Protein AF-A0A369KTN7-F1 (afdb_monomer)

Mean predicted aligned error: 16.39 Å

Organism: NCBI:txid495820

pLDDT: mean 71.44, std 16.07, range [25.52, 91.69]

Radius of gyration: 29.58 Å; Cα contacts (8 Å, |Δi|>4): 282; chains: 1; bounding box: 56×36×87 Å

Secondary structure (DSSP, 8-state):
---HHHHHHHHHHTT-TTHHHHHHHHHHHHHHHHHHHTT-GGGGGGTTGGGGGTSSP-HHHHHHHHHHHHHHHTS-HHHHHHHHHHHHHHHHHHHHHHHHHHHHHHHHHHHHTT---SSS-HHHHHHHHHHHHHHHHHHT----TTHHHHHHHHHHHHH-SS--HHHHHTTTTT--HHHHHHHHHHHHHHHHHHHHHHHHHHT---HHHHHHHHHHHHTTTTS-HHHHHHHHHHHHHHHHHHHHHHHHHHHHHHHHHHHHHHHHHHHHHHHHHHTTT--HHHHHHHHHHHHHTTTSS--GGGS-HHHHHHH-TTS-HHHHHHHHHHHHHT-TT-HHHHHTHHHHHHHHHTTT-

Structure (mmCIF, N/CA/C/O backbone):
data_AF-A0A369KTN7-F1
#
_entry.id   AF-A0A369KTN7-F1
#
loop_
_atom_site.group_PDB
_atom_site.id
_atom_site.type_symbol
_atom_site.label_atom_id
_atom_site.label_alt_id
_atom_site.label_comp_id
_atom_site.label_asym_id
_atom_site.label_entity_id
_atom_site.label_seq_id
_atom_site.pdbx_PDB_ins_code
_atom_site.Cartn_x
_atom_site.Cartn_y
_atom_site.Cartn_z
_atom_site.occupancy
_atom_site.B_iso_or_equiv
_atom_site.auth_seq_id
_atom_site.auth_comp_id
_atom_site.auth_asym_id
_atom_site.auth_atom_id
_atom_site.pdbx_PDB_model_num
ATOM 1 N N . MET A 1 1 ? 7.726 7.558 17.230 1.00 25.52 1 MET A N 1
ATOM 2 C CA . MET A 1 1 ? 6.817 8.696 16.965 1.00 25.52 1 MET A CA 1
ATOM 3 C C . MET A 1 1 ? 7.007 9.116 15.516 1.00 25.52 1 MET A C 1
ATOM 5 O O . MET A 1 1 ? 8.062 9.640 15.195 1.00 25.52 1 MET A O 1
ATOM 9 N N . VAL A 1 2 ? 6.057 8.821 14.625 1.00 27.30 2 VAL A N 1
ATOM 10 C CA . VAL A 1 2 ? 6.118 9.329 13.243 1.00 27.30 2 VAL A CA 1
ATOM 11 C C . VAL A 1 2 ? 5.550 10.743 13.268 1.00 27.30 2 VAL A C 1
ATOM 13 O O . VAL A 1 2 ? 4.390 10.945 13.620 1.00 27.30 2 VAL A O 1
ATOM 16 N N . ASN A 1 3 ? 6.408 11.724 13.002 1.00 28.19 3 ASN A N 1
ATOM 17 C CA . ASN A 1 3 ? 6.076 13.136 13.124 1.00 28.19 3 ASN A CA 1
ATOM 18 C C . ASN A 1 3 ? 5.007 13.510 12.077 1.00 28.19 3 ASN A C 1
ATOM 20 O O . ASN A 1 3 ? 5.185 13.221 10.892 1.00 28.19 3 ASN A O 1
ATOM 24 N N . LYS A 1 4 ? 3.896 14.138 12.492 1.00 31.88 4 LYS A N 1
ATOM 25 C CA . LYS A 1 4 ? 2.777 14.532 11.601 1.00 31.88 4 LYS A CA 1
ATOM 26 C C . LYS A 1 4 ? 3.240 15.391 10.415 1.00 31.88 4 LYS A C 1
ATOM 28 O O . LYS A 1 4 ? 2.652 15.319 9.340 1.00 31.88 4 LYS A O 1
ATOM 33 N N . GLU A 1 5 ? 4.318 16.153 10.588 1.00 31.20 5 GLU A N 1
ATOM 34 C CA . GLU A 1 5 ? 4.939 16.955 9.528 1.00 31.20 5 GLU A CA 1
ATOM 35 C C . GLU A 1 5 ? 5.631 16.112 8.448 1.00 31.20 5 GLU A C 1
ATOM 37 O O . GLU A 1 5 ? 5.525 16.435 7.266 1.00 31.20 5 GLU A O 1
ATOM 42 N N . ASN A 1 6 ? 6.264 14.993 8.819 1.00 33.28 6 ASN A N 1
ATOM 43 C CA . ASN A 1 6 ? 6.842 14.054 7.849 1.00 33.28 6 ASN A CA 1
ATOM 44 C C . ASN A 1 6 ? 5.738 13.321 7.076 1.00 33.28 6 ASN A C 1
ATOM 46 O O . ASN A 1 6 ? 5.882 13.072 5.882 1.00 33.28 6 ASN A O 1
ATOM 50 N N . LEU A 1 7 ? 4.607 13.050 7.736 1.00 34.09 7 LEU A N 1
ATOM 51 C CA . LEU A 1 7 ? 3.426 12.464 7.103 1.00 34.09 7 LEU A CA 1
ATOM 52 C C . LEU A 1 7 ? 2.806 13.419 6.067 1.00 34.09 7 LEU A C 1
ATOM 54 O O . LEU A 1 7 ? 2.465 13.002 4.965 1.00 34.09 7 LEU A O 1
ATOM 58 N N . ASN A 1 8 ? 2.712 14.712 6.394 1.00 30.61 8 ASN A N 1
ATOM 59 C CA . ASN A 1 8 ? 2.195 15.738 5.485 1.00 30.61 8 ASN A CA 1
ATOM 60 C C . ASN A 1 8 ? 3.144 16.049 4.316 1.00 30.61 8 ASN A C 1
ATOM 62 O O . ASN A 1 8 ? 2.667 16.303 3.214 1.00 30.61 8 ASN A O 1
ATOM 66 N N . LYS A 1 9 ? 4.469 15.977 4.506 1.00 30.50 9 LYS A N 1
ATOM 67 C CA . LYS A 1 9 ? 5.435 16.092 3.397 1.00 30.50 9 LYS A CA 1
ATOM 68 C C . LYS A 1 9 ? 5.355 14.905 2.431 1.00 30.50 9 LYS A C 1
ATOM 70 O O . LYS A 1 9 ? 5.332 15.129 1.224 1.00 30.50 9 LYS A O 1
ATOM 75 N N . ALA A 1 10 ? 5.207 13.680 2.944 1.00 33.31 10 ALA A N 1
ATOM 76 C CA . ALA A 1 10 ? 4.943 12.505 2.111 1.00 33.31 10 ALA A CA 1
ATOM 77 C C . ALA A 1 10 ? 3.624 12.661 1.331 1.00 33.31 10 ALA A C 1
ATOM 79 O O . ALA A 1 10 ? 3.586 12.445 0.127 1.00 33.31 10 ALA A O 1
ATOM 80 N N . LEU A 1 11 ? 2.559 13.145 1.980 1.00 33.25 11 LEU A N 1
ATOM 81 C CA . LEU A 1 11 ? 1.253 13.391 1.353 1.00 33.25 11 LEU A CA 1
ATOM 82 C C . LEU A 1 11 ? 1.279 14.398 0.189 1.00 33.25 11 LEU A C 1
ATOM 84 O O . LEU A 1 11 ? 0.455 14.282 -0.715 1.00 33.25 11 LEU A O 1
ATOM 88 N N . ILE A 1 12 ? 2.188 15.377 0.214 1.00 36.19 12 ILE A N 1
ATOM 89 C CA . ILE A 1 12 ? 2.332 16.388 -0.847 1.00 36.19 12 ILE A CA 1
ATOM 90 C C . ILE A 1 12 ? 3.171 15.847 -2.017 1.00 36.19 12 ILE A C 1
ATOM 92 O O . ILE A 1 12 ? 2.856 16.146 -3.166 1.00 36.19 12 ILE A O 1
ATOM 96 N N . GLN A 1 13 ? 4.181 15.009 -1.756 1.00 36.94 13 GLN A N 1
ATOM 97 C CA . GLN A 1 13 ? 4.952 14.337 -2.815 1.00 36.94 13 GLN A CA 1
ATOM 98 C C . GLN A 1 13 ? 4.169 13.206 -3.505 1.00 36.94 13 GLN A C 1
ATOM 100 O O . GLN A 1 13 ? 4.273 13.054 -4.714 1.00 36.94 13 GLN A O 1
ATOM 105 N N . ILE A 1 14 ? 3.305 12.490 -2.779 1.00 42.03 14 ILE A N 1
ATOM 106 C CA . ILE A 1 14 ? 2.452 11.401 -3.303 1.00 42.03 14 ILE A CA 1
ATOM 107 C C . ILE A 1 14 ? 1.274 11.934 -4.167 1.00 42.03 14 ILE A C 1
ATOM 109 O O . ILE A 1 14 ? 0.500 11.183 -4.752 1.00 42.03 14 ILE A O 1
ATOM 113 N N . GLY A 1 15 ? 1.104 13.257 -4.276 1.00 37.94 15 GLY A N 1
ATOM 114 C CA . GLY A 1 15 ? 0.004 13.879 -5.024 1.00 37.94 15 GLY A CA 1
ATOM 115 C C . GLY A 1 15 ? 0.141 13.856 -6.553 1.00 37.94 15 GLY A C 1
ATOM 116 O O . GLY A 1 15 ? -0.855 14.083 -7.242 1.00 37.94 15 GLY A O 1
ATOM 117 N N . LYS A 1 16 ? 1.332 13.576 -7.097 1.00 46.81 16 LYS A N 1
ATOM 118 C CA . LYS A 1 16 ? 1.592 13.559 -8.543 1.00 46.81 16 LYS A CA 1
ATOM 119 C C . LYS A 1 16 ? 1.807 12.122 -9.027 1.00 46.81 16 LYS A C 1
ATOM 121 O O . LYS A 1 16 ? 2.867 11.557 -8.813 1.00 46.81 16 LYS A O 1
ATOM 126 N N . SER A 1 17 ? 0.822 11.558 -9.733 1.00 55.81 17 SER A N 1
ATOM 127 C CA . SER A 1 17 ? 0.901 10.225 -10.374 1.00 55.81 17 SER A CA 1
ATOM 128 C C . SER A 1 17 ? 1.894 10.152 -11.544 1.00 55.81 17 SER A C 1
ATOM 130 O O . SER A 1 17 ? 1.900 9.184 -12.295 1.00 55.81 17 SER A O 1
ATOM 132 N N . THR A 1 18 ? 2.680 11.204 -11.750 1.00 60.69 18 THR A N 1
ATOM 133 C CA . THR A 1 18 ? 3.671 11.324 -12.816 1.00 60.69 18 THR A CA 1
ATOM 134 C C . THR A 1 18 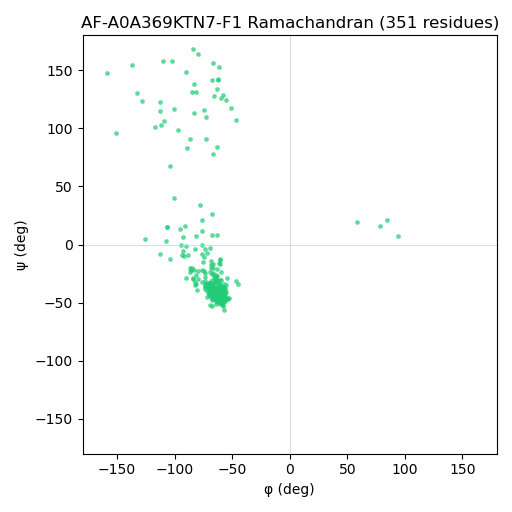? 5.049 10.846 -12.371 1.00 60.69 18 THR A C 1
ATOM 136 O O . THR A 1 18 ? 5.906 10.660 -13.225 1.00 60.69 18 THR A O 1
ATOM 139 N N . LEU A 1 19 ? 5.263 10.581 -11.075 1.00 75.88 19 LEU A N 1
ATOM 140 C CA . LEU A 1 19 ? 6.573 10.248 -10.507 1.00 75.88 19 LEU A CA 1
ATOM 141 C C . LEU A 1 19 ? 7.294 9.079 -11.223 1.00 75.88 19 LEU A C 1
ATOM 143 O O . LEU A 1 19 ? 8.460 9.258 -11.575 1.00 75.88 19 LEU A O 1
ATOM 147 N N . PRO A 1 20 ? 6.650 7.935 -11.549 1.00 87.56 20 PRO A N 1
ATOM 148 C CA . PRO A 1 20 ? 7.331 6.830 -12.231 1.00 87.56 20 PRO A CA 1
ATOM 149 C C . PRO A 1 20 ? 7.756 7.204 -13.650 1.00 87.56 20 PRO A C 1
ATOM 151 O O . PRO A 1 20 ? 8.841 6.838 -14.102 1.00 87.56 20 PRO A O 1
ATOM 154 N N . PHE A 1 21 ? 6.911 7.962 -14.350 1.00 87.69 21 PHE A N 1
ATOM 155 C CA . PHE A 1 21 ? 7.204 8.448 -15.693 1.00 87.69 21 PHE A CA 1
ATOM 156 C C . PHE A 1 21 ? 8.307 9.506 -15.672 1.00 87.69 21 PHE A C 1
ATOM 158 O O . PHE A 1 21 ? 9.216 9.437 -16.488 1.00 87.69 21 PHE A O 1
ATOM 165 N N . GLU A 1 22 ? 8.271 10.445 -14.728 1.00 85.94 22 GLU A N 1
ATOM 166 C CA . GLU A 1 22 ? 9.296 11.479 -14.553 1.00 85.94 22 GLU A CA 1
ATOM 167 C C . GLU A 1 22 ? 10.674 10.858 -14.300 1.00 85.94 22 GLU A C 1
ATOM 169 O O . GLU A 1 22 ? 11.644 11.202 -14.977 1.00 85.94 22 GLU A O 1
ATOM 174 N N . GLU A 1 23 ? 10.758 9.894 -13.380 1.00 84.19 23 GLU A N 1
ATOM 175 C CA . GLU A 1 23 ? 12.004 9.184 -13.079 1.00 84.19 23 GLU A CA 1
ATOM 176 C C . GLU A 1 23 ? 12.505 8.360 -14.277 1.00 84.19 23 GLU A C 1
ATOM 178 O O . GLU A 1 23 ? 13.708 8.343 -14.554 1.00 84.19 23 GLU A O 1
ATOM 183 N N . THR A 1 24 ? 11.595 7.748 -15.042 1.00 88.44 24 THR A N 1
ATOM 184 C CA . THR A 1 24 ? 11.941 7.014 -16.272 1.00 88.44 24 THR A CA 1
ATOM 185 C C . THR A 1 24 ? 12.442 7.955 -17.373 1.00 88.44 24 THR A C 1
ATOM 187 O O . THR A 1 24 ? 13.447 7.674 -18.024 1.00 88.44 24 THR A O 1
ATOM 190 N N . LEU A 1 25 ? 11.796 9.105 -17.577 1.00 89.00 25 LEU A N 1
ATOM 191 C CA . LEU A 1 25 ? 12.213 10.095 -18.574 1.00 89.00 25 LEU A CA 1
ATOM 192 C C . LEU A 1 25 ? 13.562 10.730 -18.212 1.00 89.00 25 LEU A C 1
ATOM 194 O O . LEU A 1 25 ? 14.387 10.943 -19.102 1.00 89.00 25 LEU A O 1
ATOM 198 N N . ALA A 1 26 ? 13.820 10.968 -16.923 1.00 85.69 26 ALA A N 1
ATOM 199 C CA . ALA A 1 26 ? 15.116 11.439 -16.436 1.00 85.69 26 ALA A CA 1
ATOM 200 C C . ALA A 1 26 ? 16.225 10.392 -16.620 1.00 85.69 26 ALA A C 1
ATOM 202 O O . ALA A 1 26 ? 17.364 10.719 -16.961 1.00 85.69 26 ALA A O 1
ATOM 203 N N . PHE A 1 27 ? 15.903 9.111 -16.426 1.00 86.06 27 PHE A N 1
ATOM 204 C CA . PHE A 1 27 ? 16.802 8.015 -16.776 1.00 86.06 27 PHE A CA 1
ATOM 205 C C . PHE A 1 27 ? 17.148 8.034 -18.271 1.00 86.06 27 PHE A C 1
ATOM 207 O O . PHE A 1 27 ? 18.330 7.987 -18.617 1.00 86.06 27 PHE A O 1
ATOM 214 N N . ILE A 1 28 ? 16.142 8.168 -19.142 1.00 88.81 28 ILE A N 1
ATOM 215 C CA . ILE A 1 28 ? 16.321 8.199 -20.600 1.00 88.81 28 ILE A CA 1
ATOM 216 C C . ILE A 1 28 ? 17.243 9.350 -21.012 1.00 88.81 28 ILE A C 1
ATOM 218 O O . ILE A 1 28 ? 18.217 9.116 -21.727 1.00 88.81 28 ILE A O 1
ATOM 222 N N . GLY A 1 29 ? 17.001 10.566 -20.515 1.00 86.88 29 GLY A N 1
ATOM 223 C CA . GLY A 1 29 ? 17.810 11.738 -20.862 1.00 86.88 29 GLY A CA 1
ATOM 224 C C . GLY A 1 29 ? 19.277 11.569 -20.454 1.00 86.88 29 GLY A C 1
ATOM 225 O O . GLY A 1 29 ? 20.195 11.832 -21.236 1.00 86.88 29 GLY A O 1
ATOM 226 N N . LYS A 1 30 ? 19.522 11.028 -19.253 1.00 85.56 30 LYS A N 1
ATOM 227 C CA . LYS A 1 30 ? 20.880 10.731 -18.765 1.00 85.56 30 LYS A CA 1
ATOM 228 C C . LYS A 1 30 ? 21.580 9.651 -19.587 1.00 85.56 30 LYS A C 1
ATOM 230 O O . LYS A 1 30 ? 22.759 9.809 -19.902 1.00 85.56 30 LYS A O 1
ATOM 235 N N . ALA A 1 31 ? 20.882 8.568 -19.925 1.00 85.31 31 ALA A N 1
ATOM 236 C CA . ALA A 1 31 ? 21.434 7.498 -20.751 1.00 85.31 31 ALA A CA 1
ATOM 237 C C . ALA A 1 31 ? 21.760 8.004 -22.166 1.00 85.31 31 ALA A C 1
ATOM 239 O O . ALA A 1 31 ? 22.865 7.778 -22.661 1.00 85.31 31 ALA A O 1
ATOM 240 N N . ALA A 1 32 ? 20.851 8.773 -22.773 1.00 87.31 32 ALA A N 1
ATOM 241 C CA . ALA A 1 32 ? 21.026 9.377 -24.091 1.00 87.31 32 ALA A CA 1
ATOM 242 C C . ALA A 1 32 ? 22.278 10.262 -24.164 1.00 87.31 32 ALA A C 1
ATOM 244 O O . ALA A 1 32 ? 23.086 10.111 -25.082 1.00 87.31 32 ALA A O 1
ATOM 245 N N . HIS A 1 33 ? 22.513 11.114 -23.159 1.00 85.81 33 HIS A N 1
ATOM 246 C CA . HIS A 1 33 ? 23.739 11.914 -23.083 1.00 85.81 33 HIS A CA 1
ATOM 247 C C . HIS A 1 33 ? 25.016 11.063 -23.128 1.00 85.81 33 HIS A C 1
ATOM 249 O O . HIS A 1 33 ? 25.973 11.435 -23.811 1.00 85.81 33 HIS A O 1
ATOM 255 N N . LYS A 1 34 ? 25.041 9.917 -22.437 1.00 84.62 34 LYS A N 1
ATOM 256 C CA . LYS A 1 34 ? 26.210 9.024 -22.409 1.00 84.62 34 LYS A CA 1
ATOM 257 C C . LYS A 1 34 ? 26.403 8.255 -23.714 1.00 84.62 34 LYS A C 1
ATOM 259 O O . LYS A 1 34 ? 27.541 8.107 -24.158 1.00 84.62 34 LYS A O 1
ATOM 264 N N . PHE A 1 35 ? 25.321 7.833 -24.366 1.00 85.44 35 PHE A N 1
ATOM 265 C CA . PHE A 1 35 ? 25.391 7.208 -25.690 1.00 85.44 35 PHE A CA 1
ATOM 266 C C . PHE A 1 35 ? 25.922 8.169 -26.757 1.00 85.44 35 PHE A C 1
ATOM 268 O O . PHE A 1 35 ? 26.804 7.805 -27.537 1.00 85.44 35 PHE A O 1
ATOM 275 N N . ILE A 1 36 ? 25.480 9.429 -26.736 1.00 83.94 36 ILE A N 1
ATOM 276 C CA . ILE A 1 36 ? 25.974 10.466 -27.656 1.00 83.94 36 ILE A CA 1
ATOM 277 C C . ILE A 1 36 ? 27.466 10.732 -27.433 1.00 83.94 36 ILE A C 1
ATOM 279 O O . ILE A 1 36 ? 28.218 10.836 -28.401 1.00 83.94 36 ILE A O 1
ATOM 283 N N . GLN A 1 37 ? 27.923 10.785 -26.176 1.00 82.50 37 GLN A N 1
ATOM 284 C CA . GLN A 1 37 ? 29.353 10.908 -25.852 1.00 82.50 37 GLN A CA 1
ATOM 285 C C . GLN A 1 37 ? 30.192 9.743 -26.406 1.00 82.50 37 GLN A C 1
ATOM 287 O O . GLN A 1 37 ? 31.386 9.914 -26.646 1.00 82.50 37 GLN A O 1
ATOM 292 N N . CYS A 1 38 ? 29.573 8.586 -26.651 1.00 80.88 38 CYS A N 1
ATOM 293 C CA . CYS A 1 38 ? 30.198 7.419 -27.274 1.00 80.88 38 CYS A CA 1
ATOM 294 C C . CYS A 1 38 ? 30.014 7.361 -28.805 1.00 80.88 38 CYS A C 1
ATOM 296 O O . CYS A 1 38 ? 30.418 6.381 -29.425 1.00 80.88 38 CYS A O 1
ATOM 298 N N . GLY A 1 39 ? 29.449 8.404 -29.425 1.00 80.75 39 GLY A N 1
ATOM 299 C CA . GLY A 1 39 ? 29.290 8.522 -30.878 1.00 80.75 39 GLY A CA 1
ATOM 300 C C . GLY A 1 39 ? 27.946 8.039 -31.430 1.00 80.75 39 GLY A C 1
ATOM 301 O O . GLY A 1 39 ? 27.772 8.006 -32.647 1.00 80.75 39 GLY A O 1
ATOM 302 N N . GLU A 1 40 ? 26.978 7.693 -30.579 1.00 83.81 40 GLU A N 1
ATOM 303 C CA . GLU A 1 40 ? 25.663 7.225 -31.024 1.00 83.81 40 GLU A CA 1
ATOM 304 C C . GLU A 1 40 ? 24.669 8.382 -31.225 1.00 83.81 40 GLU A C 1
ATOM 306 O O . GLU A 1 40 ? 23.841 8.690 -30.367 1.00 83.81 40 GLU A O 1
ATOM 311 N N . SER A 1 41 ? 24.729 9.026 -32.393 1.00 84.12 41 SER A N 1
ATOM 312 C CA . SER A 1 41 ? 23.897 10.196 -32.733 1.00 84.12 41 SER A CA 1
ATOM 313 C C . SER A 1 41 ? 22.389 9.925 -32.772 1.00 84.12 41 SER A C 1
ATOM 315 O O . SER A 1 41 ? 21.603 10.853 -32.601 1.00 84.12 41 SER A O 1
ATOM 317 N N . GLN A 1 42 ? 21.972 8.668 -32.936 1.00 84.88 42 GLN A N 1
ATOM 318 C CA . GLN A 1 42 ? 20.562 8.254 -32.921 1.00 84.88 42 GLN A CA 1
ATOM 319 C C . GLN A 1 42 ? 19.836 8.557 -31.598 1.00 84.88 42 GLN A C 1
ATOM 321 O O . GLN A 1 42 ? 18.613 8.497 -31.556 1.00 84.88 42 GLN A O 1
ATOM 326 N N . PHE A 1 43 ? 20.569 8.885 -30.524 1.00 87.19 43 PHE A N 1
ATOM 327 C CA . PHE A 1 43 ? 19.989 9.217 -29.222 1.00 87.19 43 PHE A CA 1
ATOM 328 C C . PHE A 1 43 ? 19.769 10.719 -28.978 1.00 87.19 43 PHE A C 1
ATOM 330 O O . PHE A 1 43 ? 19.273 11.090 -27.915 1.00 87.19 43 PHE A O 1
ATOM 337 N N . ILE A 1 44 ? 20.122 11.588 -29.935 1.00 85.25 44 ILE A N 1
ATOM 338 C CA . ILE A 1 44 ? 19.993 13.051 -29.799 1.00 85.25 44 ILE A CA 1
ATOM 339 C C . ILE A 1 44 ? 18.556 13.466 -29.471 1.00 85.25 44 ILE A C 1
ATOM 341 O O . ILE A 1 44 ? 18.359 14.323 -28.614 1.00 85.25 44 ILE A O 1
ATOM 345 N N . ASP A 1 45 ? 17.562 12.813 -30.066 1.00 83.06 45 ASP A N 1
ATOM 346 C CA . ASP A 1 45 ? 16.152 13.168 -29.876 1.00 83.06 45 ASP A CA 1
ATOM 347 C C . ASP A 1 45 ? 15.645 12.911 -28.441 1.00 83.06 45 ASP A C 1
ATOM 349 O O . ASP A 1 45 ? 14.632 13.472 -28.026 1.00 83.06 45 ASP A O 1
ATOM 353 N N . PHE A 1 46 ? 16.369 12.118 -27.640 1.00 87.38 46 PHE A N 1
ATOM 354 C CA . PHE A 1 46 ? 15.982 11.778 -26.267 1.00 87.38 46 PHE A CA 1
ATOM 355 C C . PHE A 1 46 ? 16.586 12.697 -25.196 1.00 87.38 46 PHE A C 1
ATOM 357 O O . PHE A 1 46 ? 16.180 12.608 -24.040 1.00 87.38 46 PHE A O 1
ATOM 364 N N . ILE A 1 47 ? 17.527 13.590 -25.529 1.00 83.56 47 ILE A N 1
ATOM 365 C CA . ILE A 1 47 ? 18.194 14.449 -24.523 1.00 83.56 47 ILE A CA 1
ATOM 366 C C . ILE A 1 47 ? 17.224 15.421 -23.840 1.00 83.56 47 ILE A C 1
ATOM 368 O O . ILE A 1 47 ? 17.437 15.823 -22.700 1.00 83.56 47 ILE A O 1
ATOM 372 N N . HIS A 1 48 ? 16.140 15.770 -24.534 1.00 81.19 48 HIS A N 1
ATOM 373 C CA . HIS A 1 48 ? 15.092 16.665 -24.051 1.00 81.19 48 HIS A CA 1
ATOM 374 C C . HIS A 1 48 ? 13.907 15.906 -23.432 1.00 81.19 48 HIS A C 1
ATOM 376 O O . HIS A 1 48 ? 12.861 16.503 -23.185 1.00 81.19 48 HIS A O 1
ATOM 382 N N . SER A 1 49 ? 14.036 14.603 -23.144 1.00 80.69 49 SER A N 1
ATOM 383 C CA . SER A 1 49 ? 12.960 13.800 -22.537 1.00 80.69 49 SER A CA 1
ATOM 384 C C . SER A 1 49 ? 12.438 14.402 -21.225 1.00 80.69 49 SER A C 1
ATOM 386 O O . SER A 1 49 ? 11.241 14.351 -20.953 1.00 80.69 49 SER A O 1
ATOM 388 N N . GLU A 1 50 ? 13.313 15.031 -20.435 1.00 73.62 50 GLU A N 1
ATOM 389 C CA . GLU A 1 50 ? 12.960 15.717 -19.185 1.00 73.62 50 GLU A CA 1
ATOM 390 C C . GLU A 1 50 ? 12.120 16.990 -19.407 1.00 73.62 50 GLU A C 1
ATOM 392 O O . GLU A 1 50 ? 11.437 17.461 -18.497 1.00 73.62 50 GLU A O 1
ATOM 397 N N . GLU A 1 51 ? 12.133 17.571 -20.609 1.00 76.88 51 GLU A N 1
ATOM 398 C CA . GLU A 1 51 ? 11.345 18.767 -20.930 1.00 76.88 51 GLU A CA 1
ATOM 399 C C . GLU A 1 51 ? 9.853 18.453 -21.087 1.00 76.88 51 GLU A C 1
ATOM 401 O O . GLU A 1 51 ? 9.027 19.322 -20.807 1.00 76.88 51 GLU A O 1
ATOM 406 N N . LEU A 1 52 ? 9.492 17.195 -21.378 1.00 73.38 52 LEU A N 1
ATOM 407 C CA . LEU A 1 52 ? 8.100 16.717 -21.375 1.00 73.38 52 LEU A CA 1
ATOM 408 C C . LEU A 1 52 ? 7.425 16.828 -19.996 1.00 73.38 52 LEU A C 1
ATOM 410 O O . LEU A 1 52 ? 6.201 16.768 -19.900 1.00 73.38 52 LEU A O 1
ATOM 414 N N . ILE A 1 53 ? 8.215 17.011 -18.934 1.00 68.81 53 ILE A N 1
ATOM 415 C CA . ILE A 1 53 ? 7.747 17.203 -17.555 1.00 68.81 53 ILE A CA 1
ATOM 416 C C . ILE A 1 53 ? 7.367 18.676 -17.296 1.00 68.81 53 ILE A C 1
ATOM 418 O O . ILE A 1 53 ? 6.612 18.975 -16.371 1.00 68.81 53 ILE A O 1
ATOM 422 N N . LYS A 1 54 ? 7.898 19.619 -18.092 1.00 67.69 54 LYS A N 1
ATOM 423 C CA . LYS A 1 54 ? 7.721 21.071 -17.893 1.00 67.69 54 LYS A CA 1
ATOM 424 C C . LYS A 1 54 ? 6.434 21.614 -18.527 1.00 67.69 54 LYS A C 1
ATOM 426 O O . LYS A 1 54 ? 5.948 22.662 -18.105 1.00 67.69 54 LYS A O 1
ATOM 431 N N . GLU A 1 55 ? 5.882 20.908 -19.508 1.00 66.69 55 GLU A N 1
ATOM 432 C CA . GLU A 1 55 ? 4.546 21.139 -20.074 1.00 66.69 55 GLU A CA 1
ATOM 433 C C . GLU A 1 55 ? 3.463 20.434 -19.227 1.00 66.69 55 GLU A C 1
ATOM 435 O O . GLU A 1 55 ? 3.804 19.628 -18.358 1.00 66.69 55 GLU A O 1
ATOM 440 N N . PRO A 1 56 ? 2.147 20.696 -19.409 1.00 76.00 56 PRO A N 1
ATOM 441 C CA . PRO A 1 56 ? 1.136 19.798 -18.851 1.00 76.00 56 PRO A CA 1
ATOM 442 C C . PRO A 1 56 ? 1.449 18.355 -19.272 1.00 76.00 56 PRO A C 1
ATOM 444 O O . PRO A 1 56 ? 1.473 18.047 -20.464 1.00 76.00 56 PRO A O 1
ATOM 447 N N . PHE A 1 57 ? 1.718 17.498 -18.282 1.00 78.94 57 PHE A N 1
ATOM 448 C CA . PHE A 1 57 ? 2.206 16.142 -18.514 1.00 78.94 57 PHE A CA 1
ATOM 449 C C . PHE A 1 57 ? 1.265 15.367 -19.442 1.00 78.94 57 PHE A C 1
ATOM 451 O O . PHE A 1 57 ? 0.070 15.230 -19.167 1.00 78.94 57 PHE A O 1
ATOM 458 N N . ASN A 1 58 ? 1.825 14.849 -20.534 1.00 83.50 58 ASN A N 1
ATOM 459 C CA . ASN A 1 58 ? 1.115 14.027 -21.500 1.00 83.50 58 ASN A CA 1
ATOM 460 C C . ASN A 1 58 ? 1.646 12.592 -21.432 1.00 83.50 58 ASN A C 1
ATOM 462 O O . ASN A 1 58 ? 2.717 12.285 -21.956 1.00 83.50 58 ASN A O 1
ATOM 466 N N . GLU A 1 59 ? 0.869 11.719 -20.793 1.00 83.19 59 GLU A N 1
ATOM 467 C CA . GLU A 1 59 ? 1.244 10.324 -20.563 1.00 83.19 59 GLU A CA 1
ATOM 468 C C . GLU A 1 59 ? 1.447 9.539 -21.865 1.00 83.19 59 GLU A C 1
ATOM 470 O O . GLU A 1 59 ? 2.403 8.777 -21.968 1.00 83.19 59 GLU A O 1
ATOM 475 N N . GLN A 1 60 ? 0.609 9.760 -22.884 1.00 85.50 60 GLN A N 1
ATOM 476 C CA . GLN A 1 60 ? 0.744 9.076 -24.176 1.00 85.50 60 GLN A CA 1
ATOM 477 C C . GLN A 1 60 ? 2.070 9.422 -24.852 1.00 85.50 60 GLN A C 1
ATOM 479 O O . GLN A 1 60 ? 2.791 8.526 -25.279 1.00 85.50 60 GLN A O 1
ATOM 484 N N . LYS A 1 61 ? 2.440 10.709 -24.871 1.00 86.06 61 LYS A N 1
ATOM 485 C CA . LYS A 1 61 ? 3.741 11.139 -25.405 1.00 86.06 61 LYS A CA 1
ATOM 486 C C . LYS A 1 61 ? 4.910 10.537 -24.622 1.00 86.06 61 LYS A C 1
ATOM 488 O O . LYS A 1 61 ? 5.907 10.143 -25.220 1.00 86.06 61 LYS A O 1
ATOM 493 N N . ALA A 1 62 ? 4.797 10.455 -23.294 1.00 88.12 62 ALA A N 1
ATOM 494 C CA . ALA A 1 62 ? 5.823 9.831 -22.462 1.00 88.12 62 ALA A CA 1
ATOM 495 C C . ALA A 1 62 ? 5.969 8.333 -22.776 1.00 88.12 62 ALA A C 1
ATOM 497 O O . ALA A 1 62 ? 7.088 7.849 -22.930 1.00 88.12 62 ALA A O 1
ATOM 498 N N . GLN A 1 63 ? 4.853 7.613 -22.927 1.00 88.62 63 GLN A N 1
ATOM 499 C CA . GLN A 1 63 ? 4.857 6.204 -23.321 1.00 88.62 63 GLN A CA 1
ATOM 500 C C . GLN A 1 63 ? 5.486 6.010 -24.704 1.00 88.62 63 GLN A C 1
ATOM 502 O O . GLN A 1 63 ? 6.368 5.167 -24.849 1.00 88.62 63 GLN A O 1
ATOM 507 N N . GLU A 1 64 ? 5.093 6.803 -25.704 1.00 90.38 64 GLU A N 1
ATOM 508 C CA . GLU A 1 64 ? 5.672 6.751 -27.054 1.00 90.38 64 GLU A CA 1
ATOM 509 C C . GLU A 1 64 ? 7.193 6.932 -27.029 1.00 90.38 64 GLU A C 1
ATOM 511 O O . GLU A 1 64 ? 7.914 6.150 -27.650 1.00 90.38 64 GLU A O 1
ATOM 516 N N . LEU A 1 65 ? 7.694 7.907 -26.264 1.00 90.62 65 LEU A N 1
ATOM 517 C CA . LEU A 1 65 ? 9.129 8.156 -26.139 1.00 90.62 65 LEU A CA 1
ATOM 518 C C . LEU A 1 65 ? 9.857 6.990 -25.456 1.00 90.62 65 LEU A C 1
ATOM 520 O O . LEU A 1 65 ? 10.933 6.595 -25.902 1.00 90.62 65 LEU A O 1
ATOM 524 N N . ILE A 1 66 ? 9.261 6.397 -24.418 1.00 90.88 66 ILE A N 1
ATOM 525 C CA . ILE A 1 66 ? 9.791 5.199 -23.751 1.00 90.88 66 ILE A CA 1
ATOM 526 C C . ILE A 1 66 ? 9.894 4.025 -24.740 1.00 90.88 66 ILE A C 1
ATOM 528 O O . ILE A 1 66 ? 10.933 3.368 -24.807 1.00 90.88 66 ILE A O 1
ATOM 532 N N . TYR A 1 67 ? 8.860 3.788 -25.555 1.00 90.31 67 TYR A N 1
ATOM 533 C CA . TYR A 1 67 ? 8.882 2.751 -26.594 1.00 90.31 67 TYR A CA 1
ATOM 534 C C . TYR A 1 67 ? 9.952 3.013 -27.662 1.00 90.31 67 TYR A C 1
ATOM 536 O O . TYR A 1 67 ? 10.650 2.086 -28.075 1.00 90.31 67 TYR A O 1
ATOM 544 N N . GLN A 1 68 ? 10.094 4.263 -28.109 1.00 91.69 68 GLN A N 1
ATOM 545 C CA . GLN A 1 68 ? 11.106 4.654 -29.095 1.00 91.69 68 GLN A CA 1
ATOM 546 C C . GLN A 1 68 ? 12.527 4.480 -28.552 1.00 91.69 68 GLN A C 1
ATOM 548 O O . GLN A 1 68 ? 13.405 4.007 -29.276 1.00 91.69 68 GLN A O 1
ATOM 553 N N . PHE A 1 69 ? 12.750 4.811 -27.279 1.00 90.56 69 PHE A N 1
ATOM 554 C CA . PHE A 1 69 ? 14.035 4.605 -26.622 1.00 90.56 69 PHE A CA 1
ATOM 555 C C . PHE A 1 69 ? 14.391 3.116 -26.541 1.00 90.56 69 PHE A C 1
ATOM 557 O O . PHE A 1 69 ? 15.477 2.726 -26.967 1.00 90.56 69 PHE A O 1
ATOM 564 N N . ASP A 1 70 ? 13.464 2.270 -26.080 1.00 88.19 70 ASP A N 1
ATOM 565 C CA . ASP A 1 70 ? 13.658 0.814 -26.033 1.00 88.19 70 ASP A CA 1
ATOM 566 C C . ASP A 1 70 ? 13.973 0.231 -27.416 1.00 88.19 70 ASP A C 1
ATOM 568 O O . ASP A 1 70 ? 14.848 -0.626 -27.556 1.00 88.19 70 ASP A O 1
ATOM 572 N N . PHE A 1 71 ? 13.291 0.719 -28.458 1.00 88.44 71 PHE A N 1
ATOM 573 C CA . PHE A 1 71 ? 13.558 0.322 -29.838 1.00 88.44 71 PHE A CA 1
ATOM 574 C C . PHE A 1 71 ? 14.973 0.720 -30.288 1.00 88.44 71 PHE A C 1
ATOM 576 O O . PHE A 1 71 ? 15.669 -0.089 -30.900 1.00 88.44 71 PHE A O 1
ATOM 583 N N . ALA A 1 72 ? 15.431 1.930 -29.948 1.00 87.62 72 ALA A N 1
ATOM 584 C CA . ALA A 1 72 ? 16.774 2.410 -30.276 1.00 87.62 72 ALA A CA 1
ATOM 585 C C . ALA A 1 72 ? 17.882 1.651 -29.521 1.00 87.62 72 ALA A C 1
ATOM 587 O O . ALA A 1 72 ? 18.960 1.402 -30.073 1.00 87.62 72 ALA A O 1
ATOM 588 N N . VAL A 1 73 ? 17.630 1.256 -28.269 1.00 85.06 73 VAL A N 1
ATOM 589 C CA . VAL A 1 73 ? 18.533 0.404 -27.475 1.00 85.06 73 VAL A CA 1
ATOM 590 C C . VAL A 1 73 ? 18.508 -1.048 -27.970 1.00 85.06 73 VAL A C 1
ATOM 592 O O . VAL A 1 73 ? 19.536 -1.722 -27.932 1.00 85.06 73 VAL A O 1
ATOM 595 N N . GLY A 1 74 ? 17.370 -1.518 -28.488 1.00 84.38 74 GLY A N 1
ATOM 596 C CA . GLY A 1 74 ? 17.153 -2.905 -28.907 1.00 84.38 74 GLY A CA 1
ATOM 597 C C . GLY A 1 74 ? 16.732 -3.834 -27.762 1.00 84.38 74 GLY A C 1
ATOM 598 O O . GLY A 1 74 ? 16.916 -5.044 -27.867 1.00 84.38 74 GLY A O 1
ATOM 599 N N . SER A 1 75 ? 16.204 -3.284 -26.662 1.00 81.81 75 SER A N 1
ATOM 600 C CA . SER A 1 75 ? 15.864 -4.013 -25.430 1.00 81.81 75 SER A CA 1
ATOM 601 C C . SER A 1 75 ? 14.828 -3.238 -24.595 1.00 81.81 75 SER A C 1
ATOM 603 O O . SER A 1 75 ? 14.849 -2.007 -24.631 1.00 81.81 75 SER A O 1
ATOM 605 N N . PRO A 1 76 ? 13.919 -3.900 -23.843 1.00 83.75 76 PRO A N 1
ATOM 606 C CA . PRO A 1 76 ? 12.801 -3.257 -23.132 1.00 83.75 76 PRO A CA 1
ATOM 607 C C . PRO A 1 76 ? 13.182 -2.544 -21.813 1.00 83.75 76 PRO A C 1
ATOM 609 O O . PRO A 1 76 ? 12.411 -2.537 -20.850 1.00 83.75 76 PRO A O 1
ATOM 612 N N . VAL A 1 77 ? 14.374 -1.954 -21.753 1.00 82.50 77 VAL A N 1
ATOM 613 C CA . VAL A 1 77 ? 15.014 -1.433 -20.535 1.00 82.50 77 VAL A CA 1
ATOM 614 C C . VAL A 1 77 ? 14.178 -0.355 -19.839 1.00 82.50 77 VAL A C 1
ATOM 616 O O . VAL A 1 77 ? 13.944 -0.424 -18.631 1.00 82.50 77 VAL A O 1
ATOM 619 N N . ALA A 1 78 ? 13.701 0.646 -20.579 1.00 85.81 78 ALA A N 1
ATOM 620 C CA . ALA A 1 78 ? 12.940 1.754 -20.017 1.00 85.81 78 ALA A CA 1
ATOM 621 C C . ALA A 1 78 ? 11.521 1.330 -19.613 1.00 85.81 78 ALA A C 1
ATOM 623 O O . ALA A 1 78 ? 11.018 1.796 -18.589 1.00 85.81 78 ALA A O 1
ATOM 624 N N . ARG A 1 79 ? 10.881 0.404 -20.342 1.00 86.75 79 ARG A N 1
ATOM 625 C CA . ARG A 1 79 ? 9.578 -0.157 -19.930 1.00 86.75 79 ARG A CA 1
ATOM 626 C C . ARG A 1 79 ? 9.671 -1.030 -18.682 1.00 86.75 79 ARG A C 1
ATOM 628 O O . ARG A 1 79 ? 8.791 -0.957 -17.821 1.00 86.75 79 ARG A O 1
ATOM 635 N N . GLN A 1 80 ? 10.724 -1.834 -18.557 1.00 82.50 80 GLN A N 1
ATOM 636 C CA . GLN A 1 80 ? 10.980 -2.630 -17.352 1.00 82.50 80 GLN A CA 1
ATOM 637 C C . GLN A 1 80 ? 11.263 -1.725 -16.149 1.00 82.50 80 GLN A C 1
ATOM 639 O O . GLN A 1 80 ? 10.706 -1.942 -15.070 1.00 82.50 80 GLN A O 1
ATOM 644 N N . LEU A 1 81 ? 12.042 -0.659 -16.354 1.00 83.25 81 LEU A N 1
ATOM 645 C CA . LEU A 1 81 ? 12.270 0.369 -15.344 1.00 83.25 81 LEU A CA 1
ATOM 646 C C . LEU A 1 81 ? 10.959 1.030 -14.897 1.00 83.25 81 LEU A C 1
ATOM 648 O O . LEU A 1 81 ? 10.687 1.088 -13.698 1.00 83.25 81 LEU A O 1
ATOM 652 N N . LEU A 1 82 ? 10.128 1.476 -15.843 1.00 88.12 82 LEU A N 1
ATOM 653 C CA . LEU A 1 82 ? 8.830 2.081 -15.541 1.00 88.12 82 LEU A CA 1
ATOM 654 C C . LEU A 1 82 ? 7.954 1.135 -14.710 1.00 88.12 82 LEU A C 1
ATOM 656 O O . LEU A 1 82 ? 7.386 1.542 -13.698 1.00 88.12 82 LEU A O 1
ATOM 660 N N . SER A 1 83 ? 7.883 -0.137 -15.109 1.00 86.69 83 SER A N 1
ATOM 661 C CA . SER A 1 83 ? 7.092 -1.171 -14.430 1.00 86.69 83 SER A CA 1
ATOM 662 C C . SER A 1 83 ? 7.534 -1.374 -12.979 1.00 86.69 83 SER A C 1
ATOM 664 O O . SER A 1 83 ? 6.704 -1.488 -12.074 1.00 86.69 83 SER A O 1
ATOM 666 N N . TYR A 1 84 ? 8.844 -1.368 -12.735 1.00 83.81 84 TYR A N 1
ATOM 667 C CA . TYR A 1 84 ? 9.398 -1.433 -11.388 1.00 83.81 84 TYR A CA 1
ATOM 668 C C . TYR A 1 84 ? 9.111 -0.170 -10.570 1.00 83.81 84 TYR A C 1
ATOM 670 O O . TYR A 1 84 ? 8.713 -0.274 -9.411 1.00 83.81 84 TYR A O 1
ATOM 678 N N . LEU A 1 85 ? 9.276 1.020 -11.150 1.00 84.31 85 LEU A N 1
ATOM 679 C CA . LEU A 1 85 ? 8.992 2.278 -10.4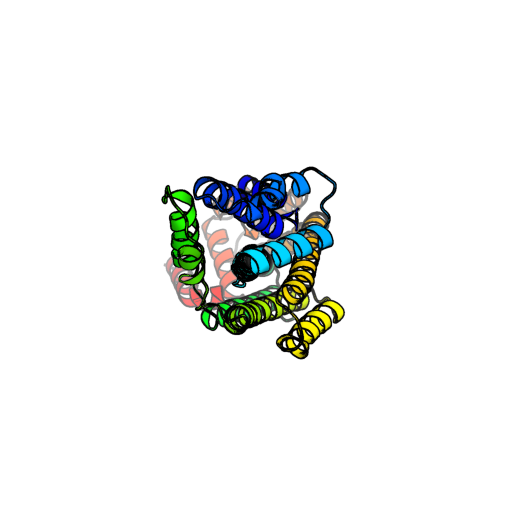55 1.00 84.31 85 LEU A CA 1
ATOM 680 C C . LEU A 1 85 ? 7.510 2.380 -10.070 1.00 84.31 85 LEU A C 1
ATOM 682 O O . LEU A 1 85 ? 7.196 2.763 -8.943 1.00 84.31 85 LEU A O 1
ATOM 686 N N . MET A 1 86 ? 6.606 1.935 -10.948 1.00 88.25 86 MET A N 1
ATOM 687 C CA . MET A 1 86 ? 5.178 1.787 -10.648 1.00 88.25 86 MET A CA 1
ATOM 688 C C . MET A 1 86 ? 4.934 0.812 -9.491 1.00 88.25 86 MET A C 1
ATOM 690 O O . MET A 1 86 ? 4.175 1.123 -8.573 1.00 88.25 86 MET A O 1
ATOM 694 N N . LEU A 1 87 ? 5.597 -0.350 -9.487 1.00 85.31 87 LEU A N 1
ATOM 695 C CA . LEU A 1 87 ? 5.514 -1.311 -8.382 1.00 85.31 87 LEU A CA 1
ATOM 696 C C . LEU A 1 87 ? 6.013 -0.703 -7.063 1.00 85.31 87 LEU A C 1
ATOM 698 O O . LEU A 1 87 ? 5.373 -0.868 -6.023 1.00 85.31 87 LEU A O 1
ATOM 702 N N . LYS A 1 88 ? 7.142 0.012 -7.097 1.00 82.25 88 LYS A N 1
ATOM 703 C CA . LYS A 1 88 ? 7.750 0.665 -5.932 1.00 82.25 88 LYS A CA 1
ATOM 704 C C . LYS A 1 88 ? 6.833 1.738 -5.357 1.00 82.25 88 LYS A C 1
ATOM 706 O O . LYS A 1 88 ? 6.613 1.769 -4.141 1.00 82.25 88 LYS A O 1
ATOM 711 N N . GLU A 1 89 ? 6.284 2.597 -6.211 1.00 85.12 89 GLU A N 1
ATOM 712 C CA . GLU A 1 89 ? 5.338 3.626 -5.790 1.00 85.12 89 GLU A CA 1
ATOM 713 C C . GLU A 1 89 ? 4.070 2.988 -5.215 1.00 85.12 89 GLU A C 1
ATOM 715 O O . GLU A 1 89 ? 3.645 3.344 -4.112 1.00 85.12 89 GLU A O 1
ATOM 720 N N . PHE A 1 90 ? 3.509 1.990 -5.908 1.00 86.81 90 PHE A N 1
ATOM 721 C CA . PHE A 1 90 ? 2.338 1.261 -5.436 1.00 86.81 90 PHE A CA 1
ATOM 722 C C . PHE A 1 90 ? 2.582 0.625 -4.068 1.00 86.81 90 PHE A C 1
ATOM 724 O O . PHE A 1 90 ? 1.773 0.821 -3.166 1.00 86.81 90 PHE A O 1
ATOM 731 N N . ASN A 1 91 ? 3.700 -0.079 -3.874 1.00 84.69 91 ASN A N 1
ATOM 732 C CA . ASN A 1 91 ? 4.037 -0.680 -2.587 1.00 84.69 91 ASN A CA 1
ATOM 733 C C . ASN A 1 91 ? 4.158 0.376 -1.482 1.00 84.69 91 ASN A C 1
ATOM 735 O O . ASN A 1 91 ? 3.558 0.227 -0.419 1.00 84.69 91 ASN A O 1
ATOM 739 N N . THR A 1 92 ? 4.882 1.467 -1.742 1.00 82.44 92 THR A N 1
ATOM 740 C CA . THR A 1 92 ? 5.076 2.556 -0.770 1.00 82.44 92 THR A CA 1
ATOM 741 C C . THR A 1 92 ? 3.735 3.139 -0.333 1.00 82.44 92 THR A C 1
ATOM 743 O O . THR A 1 92 ? 3.466 3.311 0.860 1.00 82.44 92 THR A O 1
ATOM 746 N N . TYR A 1 93 ? 2.856 3.413 -1.298 1.00 84.75 93 TYR A N 1
ATOM 747 C CA . TYR A 1 93 ? 1.556 3.993 -1.008 1.00 84.75 93 TYR A CA 1
ATOM 748 C C . TYR A 1 93 ? 0.592 2.982 -0.373 1.00 84.75 93 TYR A C 1
ATOM 750 O O . TYR A 1 93 ? -0.147 3.335 0.546 1.00 84.75 93 TYR A O 1
ATOM 758 N N . ASN A 1 94 ? 0.648 1.713 -0.780 1.00 85.81 94 ASN A N 1
ATOM 759 C CA . ASN A 1 94 ? -0.108 0.631 -0.156 1.00 85.81 94 ASN A CA 1
ATOM 760 C C . ASN A 1 94 ? 0.289 0.480 1.318 1.00 85.81 94 ASN A C 1
ATOM 762 O O . ASN A 1 94 ? -0.569 0.572 2.189 1.00 85.81 94 ASN A O 1
ATOM 766 N N . GLN A 1 95 ? 1.585 0.378 1.627 1.00 83.19 95 GLN A N 1
ATOM 767 C CA . GLN A 1 95 ? 2.088 0.324 3.005 1.00 83.19 95 GLN A CA 1
ATOM 768 C C . GLN A 1 95 ? 1.631 1.528 3.832 1.00 83.19 95 GLN A C 1
ATOM 770 O O . GLN A 1 95 ? 1.217 1.374 4.983 1.00 83.19 95 GLN A O 1
ATOM 775 N N . TYR A 1 96 ? 1.666 2.731 3.254 1.00 84.25 96 TYR A N 1
ATOM 776 C CA . TYR A 1 96 ? 1.142 3.927 3.905 1.00 84.25 96 TYR A CA 1
ATOM 777 C C . TYR A 1 96 ? -0.346 3.777 4.262 1.00 84.25 96 TYR A C 1
ATOM 779 O O . TYR A 1 96 ? -0.718 3.961 5.422 1.00 84.25 96 TYR A O 1
ATOM 787 N N . ILE A 1 97 ? -1.191 3.396 3.300 1.00 86.12 97 ILE A N 1
ATOM 788 C CA . ILE A 1 97 ? -2.635 3.228 3.516 1.00 86.12 97 ILE A CA 1
ATOM 789 C C . ILE A 1 97 ? -2.928 2.107 4.514 1.00 86.12 97 ILE A C 1
ATOM 791 O O . ILE A 1 97 ? -3.729 2.310 5.427 1.00 86.12 97 ILE A O 1
ATOM 795 N N . VAL A 1 98 ? -2.254 0.962 4.408 1.00 85.56 98 VAL A N 1
ATOM 796 C CA . VAL A 1 98 ? -2.371 -0.155 5.358 1.00 85.56 98 VAL A CA 1
ATOM 797 C C . VAL A 1 98 ? -2.030 0.311 6.771 1.00 85.56 98 VAL A C 1
ATOM 799 O O . VAL A 1 98 ? -2.789 0.055 7.706 1.00 85.56 98 VAL A O 1
ATOM 802 N N . ASN A 1 99 ? -0.946 1.070 6.941 1.00 79.06 99 ASN A N 1
ATOM 803 C CA . ASN A 1 99 ? -0.572 1.635 8.236 1.00 79.06 99 ASN A CA 1
ATOM 804 C C . ASN A 1 99 ? -1.604 2.642 8.756 1.00 79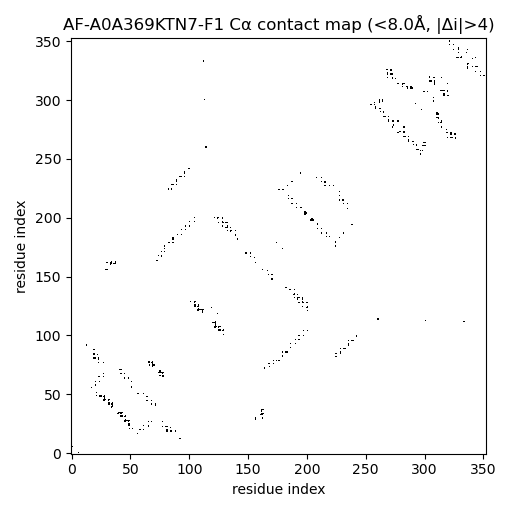.06 99 ASN A C 1
ATOM 806 O O . ASN A 1 99 ? -1.914 2.630 9.949 1.00 79.06 99 ASN A O 1
ATOM 810 N N . CYS A 1 100 ? -2.187 3.474 7.891 1.00 81.44 100 CYS A N 1
ATOM 811 C CA . CYS A 1 100 ? -3.290 4.358 8.267 1.00 81.44 100 CYS A CA 1
ATOM 812 C C . CYS A 1 100 ? -4.527 3.568 8.716 1.00 81.44 100 CYS A C 1
ATOM 814 O O . CYS A 1 100 ? -5.116 3.901 9.745 1.00 81.44 100 CYS A O 1
ATOM 816 N N . ILE A 1 101 ? -4.896 2.499 8.004 1.00 85.12 101 ILE A N 1
ATOM 817 C CA . ILE A 1 101 ? -6.008 1.612 8.374 1.00 85.12 101 ILE A CA 1
ATOM 818 C C . ILE A 1 101 ? -5.718 0.938 9.714 1.00 85.12 101 ILE A C 1
ATOM 820 O O . ILE A 1 101 ? -6.556 0.989 10.609 1.00 85.12 101 ILE A O 1
ATOM 824 N N . LYS A 1 102 ? -4.528 0.360 9.904 1.00 79.56 102 LYS A N 1
ATOM 825 C CA . LYS A 1 102 ? -4.113 -0.234 11.181 1.00 79.56 102 LYS A CA 1
ATOM 826 C C . LYS A 1 102 ? -4.172 0.775 12.314 1.00 79.56 102 LYS A C 1
ATOM 828 O O . LYS A 1 102 ? -4.764 0.487 13.347 1.00 79.56 102 LYS A O 1
ATOM 833 N N . TYR A 1 103 ? -3.607 1.966 12.125 1.00 77.81 103 TYR A N 1
ATOM 834 C CA . TYR A 1 103 ? -3.658 3.030 13.123 1.00 77.81 103 TYR A CA 1
ATOM 835 C C . TYR A 1 103 ? -5.103 3.404 13.460 1.00 77.81 103 TYR A C 1
ATOM 837 O O . TYR A 1 103 ? -5.457 3.516 14.635 1.00 77.81 103 TYR A O 1
ATOM 845 N N . PHE A 1 104 ? -5.958 3.532 12.446 1.00 77.00 104 PHE A N 1
ATOM 846 C CA . PHE A 1 104 ? -7.380 3.784 12.621 1.00 77.00 104 PHE A CA 1
ATOM 847 C C . PHE A 1 104 ? -8.057 2.658 13.414 1.00 77.00 104 PHE A C 1
ATOM 849 O O . PHE A 1 104 ? -8.763 2.940 14.383 1.00 77.00 104 PHE A O 1
ATOM 856 N N . LEU A 1 105 ? -7.828 1.391 13.065 1.00 72.81 105 LEU A N 1
ATOM 857 C CA . LEU A 1 105 ? -8.379 0.231 13.770 1.00 72.81 105 LEU A CA 1
ATOM 858 C C . LEU A 1 105 ? -7.866 0.152 15.211 1.00 72.81 105 LEU A C 1
ATOM 860 O O . LEU A 1 105 ? -8.673 -0.005 16.116 1.00 72.81 105 LEU A O 1
ATOM 864 N N . ILE A 1 106 ? -6.567 0.348 15.451 1.00 67.12 106 ILE A N 1
ATOM 865 C CA . ILE A 1 106 ? -5.958 0.378 16.790 1.00 67.12 106 ILE A CA 1
ATOM 866 C C . ILE A 1 106 ? -6.538 1.526 17.617 1.00 67.12 106 ILE A C 1
ATOM 868 O O . ILE A 1 106 ? -6.895 1.328 18.773 1.00 67.12 106 ILE A O 1
ATOM 872 N N . SER A 1 107 ? -6.658 2.727 17.047 1.00 65.62 107 SER A N 1
ATOM 873 C CA . SER A 1 107 ? -7.255 3.881 17.726 1.00 65.62 107 SER A CA 1
ATOM 874 C C . SER A 1 107 ? -8.710 3.605 18.105 1.00 65.62 107 SER A C 1
ATOM 876 O O . SER A 1 107 ? -9.115 3.884 19.228 1.00 65.62 107 SER A O 1
ATOM 878 N N . ASN A 1 108 ? -9.496 3.011 17.205 1.00 65.31 108 ASN A N 1
ATOM 879 C CA . ASN A 1 108 ? -10.877 2.632 17.498 1.00 65.31 108 ASN A CA 1
ATOM 880 C C . ASN A 1 108 ? -10.985 1.480 18.498 1.00 65.31 108 ASN A C 1
ATOM 882 O O . ASN A 1 108 ? -11.855 1.527 19.361 1.00 65.31 108 ASN A O 1
ATOM 886 N N . ALA A 1 109 ? -10.108 0.478 18.405 1.00 59.53 109 ALA A N 1
ATOM 887 C CA . ALA A 1 109 ? -10.021 -0.594 19.383 1.00 59.53 109 ALA A CA 1
ATOM 888 C C . ALA A 1 109 ? -9.750 0.009 20.761 1.00 59.53 109 ALA A C 1
ATOM 890 O O . ALA A 1 109 ? -10.511 -0.248 21.681 1.00 59.53 109 ALA A O 1
ATOM 891 N N . LYS A 1 110 ? -8.766 0.913 20.869 1.00 55.78 110 LYS A N 1
ATOM 892 C CA . LYS A 1 110 ? -8.451 1.653 22.099 1.00 55.78 110 LYS A CA 1
ATOM 893 C C . LYS A 1 110 ? -9.614 2.499 22.619 1.00 55.78 110 LYS A C 1
ATOM 895 O O . LYS A 1 110 ? -9.827 2.540 23.821 1.00 55.78 110 LYS A O 1
ATOM 900 N N . LYS A 1 1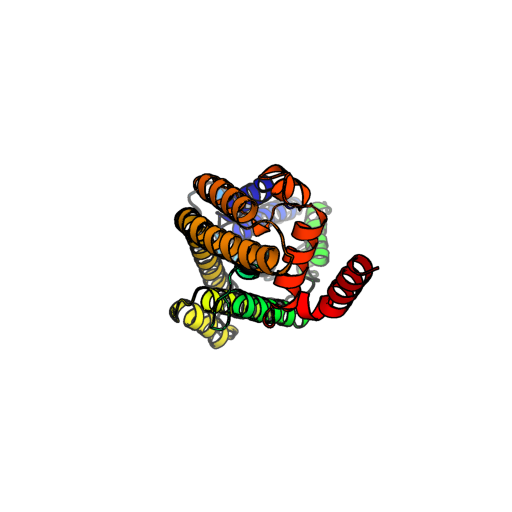11 ? -10.384 3.153 21.744 1.00 51.50 111 LYS A N 1
ATOM 901 C CA . LYS A 1 111 ? -11.587 3.908 22.145 1.00 51.50 111 LYS A CA 1
ATOM 902 C C . LYS A 1 111 ? -12.673 2.990 22.708 1.00 51.50 111 LYS A C 1
ATOM 904 O O . LYS A 1 111 ? -13.247 3.290 23.748 1.00 51.50 111 LYS A O 1
ATOM 909 N N . GLY A 1 112 ? -12.907 1.855 22.055 1.00 43.09 112 GLY A N 1
ATOM 910 C CA . GLY A 1 112 ? -13.867 0.848 22.496 1.00 43.09 112 GLY A CA 1
ATOM 911 C C . GLY A 1 112 ? -13.388 -0.025 23.663 1.00 43.09 112 GLY A C 1
ATOM 912 O O . GLY A 1 112 ? -14.204 -0.760 24.208 1.00 43.09 112 GLY A O 1
ATOM 913 N N . LEU A 1 113 ? -12.118 0.061 24.095 1.00 40.06 113 LEU A N 1
ATOM 914 C CA . LEU A 1 113 ? -11.649 -0.543 25.359 1.00 40.06 113 LEU A CA 1
ATOM 915 C C . LEU A 1 113 ? -12.394 0.023 26.577 1.00 40.06 113 LEU A C 1
ATOM 917 O O . LEU A 1 113 ? -12.302 -0.533 27.662 1.00 40.06 113 LEU A O 1
ATOM 921 N N . ASN A 1 114 ? -13.133 1.113 26.386 1.00 39.00 114 ASN A N 1
ATOM 922 C CA . ASN A 1 114 ? -13.732 1.886 27.450 1.00 39.00 114 ASN A CA 1
ATOM 923 C C . ASN A 1 114 ? -15.253 2.104 27.306 1.00 39.00 114 ASN A C 1
ATOM 925 O O . ASN A 1 114 ? -15.829 2.856 28.089 1.00 39.00 114 ASN A O 1
ATOM 929 N N . ILE A 1 115 ? -15.891 1.499 26.297 1.00 39.66 115 ILE A N 1
ATOM 930 C CA . IL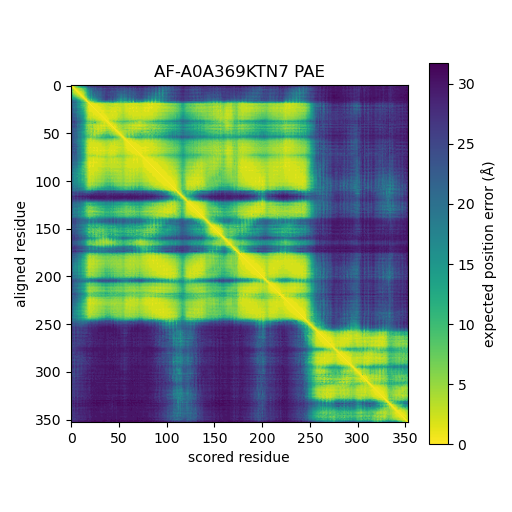E A 1 115 ? -17.336 1.604 26.044 1.00 39.66 115 ILE A CA 1
ATOM 931 C C . ILE A 1 115 ? -17.954 0.228 26.287 1.00 39.66 115 ILE A C 1
ATOM 933 O O . ILE A 1 115 ? -17.670 -0.715 25.548 1.00 39.66 115 ILE A O 1
ATOM 937 N N . ILE A 1 116 ? -18.816 0.117 27.298 1.00 40.22 116 ILE A N 1
ATOM 938 C CA . ILE A 1 116 ? -19.609 -1.091 27.557 1.00 40.22 116 ILE A CA 1
ATOM 939 C C . ILE A 1 116 ? -20.707 -1.174 26.490 1.00 40.22 116 ILE A C 1
ATOM 941 O O . ILE A 1 116 ? -21.629 -0.366 26.512 1.00 40.22 116 ILE A O 1
ATOM 945 N N . ASN A 1 117 ? -20.629 -2.127 25.557 1.00 37.91 117 ASN A N 1
ATOM 946 C CA . ASN A 1 117 ? -21.670 -2.348 24.545 1.00 37.91 117 ASN A CA 1
ATOM 947 C C . ASN A 1 117 ? -22.040 -3.836 24.440 1.00 37.91 117 ASN A C 1
ATOM 949 O O . ASN A 1 117 ? -21.174 -4.677 24.237 1.00 37.91 117 ASN A O 1
ATOM 953 N N . GLN A 1 118 ? -23.346 -4.128 24.475 1.00 36.72 118 GLN A N 1
ATOM 954 C CA . GLN A 1 118 ? -23.966 -5.469 24.518 1.00 36.72 118 GLN A CA 1
ATOM 955 C C . GLN A 1 118 ? -23.985 -6.253 23.176 1.00 36.72 118 GLN A C 1
ATOM 957 O O . GLN A 1 118 ? -24.667 -7.266 23.047 1.00 36.72 118 GLN A O 1
ATOM 962 N N . LEU A 1 119 ? -23.265 -5.808 22.145 1.00 42.50 119 LEU A N 1
ATOM 963 C CA . LEU A 1 119 ? -23.184 -6.429 20.805 1.00 42.50 119 LEU A CA 1
ATOM 964 C C . LEU A 1 119 ? -21.714 -6.419 20.367 1.00 42.50 119 LEU A C 1
ATOM 966 O O . LEU A 1 119 ? -21.005 -5.540 20.856 1.00 42.50 119 LEU A O 1
ATOM 970 N N . PRO A 1 120 ? -21.224 -7.329 19.481 1.00 47.41 120 PRO A N 1
ATOM 971 C CA . PRO A 1 120 ? -19.788 -7.517 19.240 1.00 47.41 120 PRO A CA 1
ATOM 972 C C . PRO A 1 120 ? -19.114 -6.165 19.049 1.00 47.41 120 PRO A C 1
ATOM 974 O O . PRO A 1 120 ? -19.362 -5.478 18.051 1.00 47.41 120 PRO A O 1
ATOM 977 N N . SER A 1 121 ? -18.353 -5.764 20.071 1.00 57.31 121 SER A N 1
ATOM 978 C CA . SER A 1 121 ? -17.985 -4.367 20.255 1.00 57.31 121 SER A CA 1
ATOM 979 C C . SER A 1 121 ? -17.167 -3.893 19.059 1.00 57.31 121 SER A C 1
ATOM 981 O O . SER A 1 121 ? -16.497 -4.684 18.382 1.00 57.31 121 SER A O 1
ATOM 983 N N . SER A 1 122 ? -17.210 -2.593 18.765 1.00 59.16 122 SER A N 1
ATOM 984 C CA . SER A 1 122 ? -16.313 -1.969 17.781 1.00 59.16 122 SER A CA 1
ATOM 985 C C . SER A 1 122 ? -14.863 -2.442 17.977 1.00 59.16 122 SER A C 1
ATOM 987 O O . SER A 1 122 ? -14.161 -2.701 17.004 1.00 59.16 122 SER A O 1
ATOM 989 N N . THR A 1 123 ? -14.460 -2.695 19.223 1.00 59.22 123 THR A N 1
ATOM 990 C CA . THR A 1 123 ? -13.196 -3.318 19.631 1.00 59.22 123 THR A CA 1
ATOM 991 C C . THR A 1 123 ? -12.977 -4.721 19.068 1.00 59.22 123 THR A C 1
ATOM 993 O O . THR A 1 123 ? -11.931 -4.970 18.473 1.00 59.22 123 THR A O 1
ATOM 996 N N . VAL A 1 124 ? -13.942 -5.640 19.193 1.00 63.53 124 VAL A N 1
ATOM 997 C CA . VAL A 1 124 ? -13.837 -7.003 18.633 1.00 63.53 124 VAL A CA 1
ATOM 998 C C . VAL A 1 124 ? -13.777 -6.957 17.108 1.00 63.53 124 VAL A C 1
ATOM 1000 O O . VAL A 1 124 ? -12.983 -7.679 16.502 1.00 63.53 124 VAL A O 1
ATOM 1003 N N . LYS A 1 125 ? -14.571 -6.086 16.468 1.00 64.81 125 LYS A N 1
ATOM 1004 C CA . LYS A 1 125 ? -14.507 -5.887 15.011 1.00 64.81 125 LYS A CA 1
ATOM 1005 C C . LYS A 1 125 ? -13.137 -5.364 14.583 1.00 64.81 125 LYS A C 1
ATOM 1007 O O . LYS A 1 125 ? -12.547 -5.925 13.668 1.00 64.81 125 LYS A O 1
ATOM 1012 N N . ALA A 1 126 ? -12.612 -4.355 15.278 1.00 66.56 126 ALA A N 1
ATOM 1013 C CA . ALA A 1 126 ? -11.296 -3.788 15.003 1.00 66.56 126 ALA A CA 1
ATOM 1014 C C . ALA A 1 126 ? -10.163 -4.796 15.223 1.00 66.56 126 ALA A C 1
ATOM 1016 O O . ALA A 1 126 ? -9.264 -4.885 14.393 1.00 66.56 126 ALA A O 1
ATOM 1017 N N . SER A 1 127 ? -10.222 -5.579 16.303 1.00 67.31 127 SER A N 1
ATOM 1018 C CA . SER A 1 127 ? -9.232 -6.612 16.619 1.00 67.31 127 SER A CA 1
ATOM 1019 C C . SER A 1 127 ? -9.218 -7.724 15.568 1.00 67.31 127 SER A C 1
ATOM 1021 O O . SER A 1 127 ? -8.151 -8.056 15.059 1.00 67.31 127 SER A O 1
ATOM 1023 N N . ARG A 1 128 ? -10.388 -8.236 15.159 1.00 70.38 128 ARG A N 1
ATOM 1024 C CA . ARG A 1 128 ? -10.488 -9.229 14.074 1.00 70.38 128 ARG A CA 1
ATOM 1025 C C . ARG A 1 128 ? -9.956 -8.679 12.750 1.00 70.38 128 ARG A C 1
ATOM 1027 O O . ARG A 1 128 ? -9.172 -9.354 12.091 1.00 70.38 128 ARG A O 1
ATOM 1034 N N . SER A 1 129 ? -10.336 -7.450 12.393 1.00 77.12 129 SER A N 1
ATOM 1035 C CA . SER A 1 129 ? -9.816 -6.755 11.210 1.00 77.12 129 SER A CA 1
ATOM 1036 C C . SER A 1 129 ? -8.291 -6.611 11.246 1.00 77.12 129 SER A C 1
ATOM 1038 O O . SER A 1 129 ? -7.630 -6.836 10.235 1.00 77.12 129 SER A O 1
ATOM 1040 N N . LEU A 1 130 ? -7.723 -6.266 12.407 1.00 78.56 130 LEU A N 1
ATOM 1041 C CA . LEU A 1 130 ? -6.280 -6.116 12.586 1.00 78.56 130 LEU A CA 1
ATOM 1042 C C . LEU A 1 130 ? -5.551 -7.459 12.447 1.00 78.56 130 LEU A C 1
ATOM 1044 O O . LEU A 1 130 ? -4.580 -7.539 11.701 1.00 78.56 130 LEU A O 1
ATOM 1048 N N . MET A 1 131 ? -6.058 -8.519 13.085 1.00 76.94 131 MET A N 1
ATOM 1049 C CA . MET A 1 131 ? -5.485 -9.868 12.981 1.00 76.94 131 MET A CA 1
ATOM 1050 C C . MET A 1 131 ? -5.456 -10.377 11.537 1.00 76.94 131 MET A C 1
ATOM 1052 O O . MET A 1 131 ? -4.489 -11.022 11.141 1.00 76.94 131 MET A O 1
ATOM 1056 N N . LEU A 1 132 ? -6.497 -10.093 10.747 1.00 80.62 132 LEU A N 1
ATOM 1057 C CA . LEU A 1 132 ? -6.538 -10.471 9.332 1.00 80.62 132 LEU A CA 1
ATOM 1058 C C . LEU A 1 132 ? -5.452 -9.756 8.518 1.00 80.62 132 LEU A C 1
ATOM 1060 O O . LEU A 1 132 ? -4.781 -10.402 7.717 1.00 80.62 132 LEU A O 1
ATOM 1064 N N . ILE A 1 133 ? -5.250 -8.455 8.756 1.00 81.94 133 ILE A N 1
ATOM 1065 C CA . ILE A 1 133 ? -4.199 -7.676 8.084 1.00 81.94 133 ILE A CA 1
ATOM 1066 C C . ILE A 1 133 ? -2.809 -8.195 8.484 1.00 81.94 133 ILE A C 1
ATOM 1068 O O . ILE A 1 133 ? -1.975 -8.457 7.625 1.00 81.94 133 ILE A O 1
ATOM 1072 N N . GLU A 1 134 ? -2.558 -8.398 9.777 1.00 81.69 134 GLU A N 1
ATOM 1073 C CA . GLU A 1 134 ? -1.254 -8.884 10.251 1.00 81.69 134 GLU A CA 1
ATOM 1074 C C . GLU A 1 134 ? -0.946 -10.305 9.769 1.00 81.69 134 GLU A C 1
ATOM 1076 O O . GLU A 1 134 ? 0.210 -10.638 9.512 1.00 81.69 134 GLU A O 1
ATOM 1081 N N . LYS A 1 135 ? -1.970 -11.158 9.644 1.00 81.06 135 LYS A N 1
ATOM 1082 C CA . LYS A 1 135 ? -1.817 -12.506 9.097 1.00 81.06 135 LYS A CA 1
ATOM 1083 C C . LYS A 1 135 ? -1.389 -12.451 7.631 1.00 81.06 135 LYS A C 1
ATOM 1085 O O . LYS A 1 135 ? -0.395 -13.084 7.288 1.00 81.06 135 LYS A O 1
ATOM 1090 N N . ILE A 1 136 ? -2.096 -11.682 6.796 1.00 81.06 136 ILE A N 1
ATOM 1091 C CA . ILE A 1 136 ? -1.795 -11.639 5.359 1.00 81.06 136 ILE A CA 1
ATOM 1092 C C . ILE A 1 136 ? -0.430 -10.999 5.079 1.00 81.06 136 ILE A C 1
ATOM 1094 O O . ILE A 1 136 ? 0.262 -11.428 4.167 1.00 81.06 136 ILE A O 1
ATOM 1098 N N . GLU A 1 137 ? 0.008 -10.021 5.876 1.00 78.62 137 GLU A N 1
ATOM 1099 C CA . GLU A 1 137 ? 1.353 -9.445 5.743 1.00 78.62 137 GLU A CA 1
ATOM 1100 C C . GLU A 1 137 ? 2.458 -10.436 6.119 1.00 78.62 137 GLU A C 1
ATOM 1102 O O . GLU A 1 137 ? 3.489 -10.472 5.456 1.00 78.62 137 GLU A O 1
ATOM 1107 N N . LYS A 1 138 ? 2.248 -11.258 7.158 1.00 79.25 138 LYS A N 1
ATOM 1108 C CA . LYS A 1 138 ? 3.202 -12.317 7.525 1.00 79.25 138 LYS A CA 1
ATOM 1109 C C . LYS A 1 138 ? 3.292 -13.395 6.448 1.00 79.25 138 LYS A C 1
ATOM 1111 O O . LYS A 1 138 ? 4.380 -13.906 6.202 1.00 79.25 138 LYS A O 1
ATOM 1116 N N . GLU A 1 139 ? 2.161 -13.742 5.837 1.00 74.06 139 GLU A N 1
ATOM 1117 C CA . GLU A 1 139 ? 2.087 -14.707 4.733 1.00 74.06 139 GLU A CA 1
ATOM 1118 C C . GLU A 1 139 ? 2.709 -14.140 3.445 1.00 74.06 139 GLU A C 1
ATOM 1120 O O . GLU A 1 139 ? 3.418 -14.858 2.746 1.00 74.06 139 GLU A O 1
ATOM 1125 N N . ASN A 1 140 ? 2.538 -12.840 3.186 1.00 68.00 140 ASN A N 1
ATOM 1126 C CA . ASN A 1 140 ? 3.070 -12.130 2.019 1.00 68.00 140 ASN A CA 1
ATOM 1127 C C . ASN A 1 140 ? 4.345 -11.336 2.340 1.00 68.00 140 ASN A C 1
ATOM 1129 O O . ASN A 1 140 ? 4.513 -10.216 1.850 1.00 68.00 140 ASN A O 1
ATOM 1133 N N . ASN A 1 141 ? 5.242 -11.895 3.161 1.00 58.97 141 ASN A N 1
ATOM 1134 C CA . ASN A 1 141 ? 6.524 -11.281 3.516 1.00 58.97 141 ASN A CA 1
ATOM 1135 C C . ASN A 1 141 ? 7.442 -11.197 2.280 1.00 58.97 141 ASN A C 1
ATOM 1137 O O . ASN A 1 141 ? 8.359 -11.992 2.081 1.00 58.97 141 ASN A O 1
ATOM 1141 N N . HIS A 1 142 ? 7.179 -10.219 1.423 1.00 58.91 142 HIS A N 1
ATOM 1142 C CA . HIS A 1 142 ? 8.031 -9.855 0.310 1.00 58.91 142 HIS A CA 1
ATOM 1143 C C . HIS A 1 142 ? 8.886 -8.681 0.772 1.00 58.91 142 HIS A C 1
ATOM 1145 O O . HIS A 1 142 ? 8.449 -7.530 0.748 1.00 58.91 142 HIS A O 1
ATOM 1151 N N . SER A 1 143 ? 10.127 -8.943 1.186 1.00 53.81 143 SER A N 1
ATOM 1152 C CA . SER A 1 143 ? 11.139 -7.905 1.012 1.00 53.81 143 SER A CA 1
ATOM 1153 C C . SER A 1 143 ? 11.183 -7.601 -0.479 1.00 53.81 143 SER A C 1
ATOM 1155 O O . SER A 1 143 ? 11.255 -8.521 -1.297 1.00 53.81 143 SER A O 1
ATOM 1157 N N . LEU A 1 144 ? 11.088 -6.325 -0.849 1.00 57.56 144 LEU A N 1
ATOM 1158 C CA . LEU A 1 144 ? 11.426 -5.897 -2.199 1.00 57.56 144 LEU A CA 1
ATOM 1159 C C . LEU A 1 144 ? 12.919 -6.199 -2.395 1.00 57.56 144 LEU A C 1
ATOM 1161 O O . LEU A 1 144 ? 13.758 -5.328 -2.207 1.00 57.56 144 LEU A O 1
ATOM 1165 N N . PHE A 1 145 ? 13.258 -7.436 -2.768 1.00 56.66 145 PHE A N 1
ATOM 1166 C CA . PHE A 1 145 ? 14.621 -7.903 -3.059 1.00 56.66 145 PHE A CA 1
ATOM 1167 C C . PHE A 1 145 ? 15.252 -7.185 -4.273 1.00 56.66 145 PHE A C 1
ATOM 1169 O O . PHE A 1 145 ? 16.312 -7.566 -4.751 1.00 56.66 145 PHE A O 1
ATOM 1176 N N . PHE A 1 146 ? 14.585 -6.155 -4.791 1.00 55.72 146 PHE A N 1
ATOM 1177 C CA . PHE A 1 146 ? 14.869 -5.479 -6.048 1.00 55.72 146 PHE A CA 1
ATOM 1178 C C . PHE A 1 146 ? 15.560 -4.128 -5.855 1.00 55.72 146 PHE A C 1
ATOM 1180 O O . PHE A 1 146 ? 16.052 -3.554 -6.824 1.00 55.72 146 PHE A O 1
ATOM 1187 N N . GLU A 1 147 ? 15.600 -3.601 -4.627 1.00 59.00 147 GLU A N 1
ATOM 1188 C CA . GLU A 1 147 ? 16.159 -2.270 -4.381 1.00 59.00 147 GLU A CA 1
ATOM 1189 C C . GLU A 1 147 ? 17.679 -2.245 -4.606 1.00 59.00 147 GLU A C 1
ATOM 1191 O O . GLU A 1 147 ? 18.179 -1.331 -5.262 1.00 59.00 147 GLU A O 1
ATOM 1196 N N . ASP A 1 148 ? 18.385 -3.302 -4.197 1.00 60.78 148 ASP A N 1
ATOM 1197 C CA . ASP A 1 148 ? 19.828 -3.464 -4.418 1.00 60.78 148 ASP A CA 1
ATOM 1198 C C . ASP A 1 148 ? 20.179 -3.589 -5.913 1.00 60.78 148 ASP A C 1
ATOM 1200 O O . ASP A 1 148 ? 21.099 -2.935 -6.402 1.00 60.78 148 ASP A O 1
ATOM 1204 N N . LEU A 1 149 ? 19.383 -4.344 -6.676 1.00 56.78 149 LEU A N 1
ATOM 1205 C CA . LEU A 1 149 ? 19.555 -4.530 -8.125 1.00 56.78 149 LEU A CA 1
ATOM 1206 C C . LEU A 1 149 ? 19.275 -3.242 -8.922 1.00 56.78 149 LEU A C 1
ATOM 1208 O O . LEU A 1 149 ? 19.940 -2.948 -9.916 1.00 56.78 149 LEU A O 1
ATOM 1212 N N . PHE A 1 150 ? 18.317 -2.423 -8.479 1.00 60.72 150 PHE A N 1
ATOM 1213 C CA . PHE A 1 150 ? 18.072 -1.107 -9.074 1.00 60.72 150 PHE A CA 1
ATOM 1214 C C . PHE A 1 150 ? 19.208 -0.120 -8.773 1.00 60.72 150 PHE A C 1
ATOM 1216 O O . PHE A 1 150 ? 19.617 0.647 -9.649 1.00 60.72 150 PHE A O 1
ATOM 1223 N N . ILE A 1 151 ? 19.749 -0.154 -7.551 1.00 66.06 151 ILE A N 1
ATOM 1224 C CA . ILE A 1 151 ? 20.933 0.631 -7.186 1.00 66.06 151 ILE A CA 1
ATOM 1225 C C . ILE A 1 151 ? 22.107 0.268 -8.104 1.00 66.06 151 ILE A C 1
ATOM 1227 O O . ILE A 1 151 ? 22.815 1.173 -8.545 1.00 66.06 151 ILE A O 1
ATOM 1231 N N . GLU A 1 152 ? 22.284 -1.007 -8.459 1.00 65.31 152 GLU A N 1
ATOM 1232 C CA . GLU A 1 152 ? 23.297 -1.451 -9.426 1.00 65.31 152 GLU A CA 1
ATOM 1233 C C . GLU A 1 152 ? 23.065 -0.889 -10.838 1.00 65.31 152 GLU A C 1
ATOM 1235 O O . GLU A 1 152 ? 24.001 -0.346 -11.434 1.00 65.31 152 GLU A O 1
ATOM 1240 N N . LEU A 1 153 ? 21.830 -0.925 -11.355 1.00 65.38 153 LEU A N 1
ATOM 1241 C CA . LEU A 1 153 ? 21.482 -0.344 -12.661 1.00 65.38 153 LEU A CA 1
ATOM 1242 C C . LEU A 1 153 ? 21.768 1.166 -12.692 1.00 65.38 153 LEU A C 1
ATOM 1244 O O . LEU A 1 153 ? 22.468 1.656 -13.580 1.00 65.38 153 LEU A O 1
ATOM 1248 N N . VAL A 1 154 ? 21.283 1.918 -11.702 1.00 65.50 154 VAL A N 1
ATOM 1249 C CA . VAL A 1 154 ? 21.523 3.367 -11.619 1.00 65.50 154 VAL A CA 1
ATOM 1250 C C . VAL A 1 154 ? 23.010 3.663 -11.424 1.00 65.50 154 VAL A C 1
ATOM 1252 O O . VAL A 1 154 ? 23.531 4.620 -12.004 1.00 65.50 154 VAL A O 1
ATOM 1255 N N . ALA A 1 155 ? 23.722 2.843 -10.647 1.00 67.06 155 ALA A N 1
ATOM 1256 C CA . ALA A 1 155 ? 25.164 2.959 -10.458 1.00 67.06 155 ALA A CA 1
ATOM 1257 C C . ALA A 1 155 ? 25.936 2.728 -11.763 1.00 67.06 155 ALA A C 1
ATOM 1259 O O . ALA A 1 155 ? 26.892 3.460 -12.013 1.00 67.06 155 ALA A O 1
ATOM 1260 N N . SER A 1 156 ? 25.527 1.772 -12.603 1.00 65.19 156 SER A N 1
ATOM 1261 C CA . SER A 1 156 ? 26.159 1.528 -13.908 1.00 65.19 156 SER A CA 1
ATOM 1262 C C . SER A 1 156 ? 26.074 2.773 -14.799 1.00 65.19 156 SER A C 1
ATOM 1264 O O . SER A 1 156 ? 27.092 3.276 -15.279 1.00 65.19 156 SER A O 1
ATOM 1266 N N . ILE A 1 157 ? 24.887 3.380 -14.872 1.00 63.97 157 ILE A N 1
ATOM 1267 C CA . ILE A 1 157 ? 24.638 4.579 -15.673 1.00 63.97 157 ILE A CA 1
ATOM 1268 C C . ILE A 1 157 ? 25.305 5.799 -15.075 1.00 63.97 157 ILE A C 1
ATOM 1270 O O . ILE A 1 157 ? 25.737 6.655 -15.827 1.00 63.97 157 ILE A O 1
ATOM 1274 N N . THR A 1 158 ? 25.415 5.935 -13.755 1.00 61.09 158 THR A N 1
ATOM 1275 C CA . THR A 1 158 ? 26.036 7.125 -13.148 1.00 61.09 158 THR A CA 1
ATOM 1276 C C . THR A 1 158 ? 27.560 7.056 -13.149 1.00 61.09 158 THR A C 1
ATOM 1278 O O . THR A 1 158 ? 28.195 8.065 -13.456 1.00 61.09 158 THR A O 1
ATOM 1281 N N . LYS A 1 159 ? 28.158 5.888 -12.886 1.00 63.72 159 LYS A N 1
ATOM 1282 C CA . LYS A 1 159 ? 29.608 5.738 -12.665 1.00 63.72 159 LYS A CA 1
ATOM 1283 C C . LYS A 1 159 ? 30.437 5.535 -13.935 1.00 63.72 159 LYS A C 1
ATOM 1285 O O . LYS A 1 159 ? 31.629 5.827 -13.907 1.00 63.72 159 LYS A O 1
ATOM 1290 N N . GLN A 1 160 ? 29.862 5.036 -15.030 1.00 62.91 160 GLN A N 1
ATOM 1291 C CA . GLN A 1 160 ? 30.634 4.755 -16.246 1.00 62.91 160 GLN A CA 1
ATOM 1292 C C . GLN A 1 160 ? 30.793 6.000 -17.136 1.00 62.91 160 GLN A C 1
ATOM 1294 O O . GLN A 1 160 ? 29.813 6.677 -17.443 1.00 62.91 160 GLN A O 1
ATOM 1299 N N . ASN A 1 161 ? 32.021 6.297 -17.577 1.00 58.88 161 ASN A N 1
ATOM 1300 C CA . ASN A 1 161 ? 32.292 7.367 -18.554 1.00 58.88 161 ASN A CA 1
ATOM 1301 C C . ASN A 1 161 ? 31.910 6.971 -19.991 1.00 58.88 161 ASN A C 1
ATOM 1303 O O . ASN A 1 161 ? 31.675 7.842 -20.821 1.00 58.88 161 ASN A O 1
ATOM 1307 N N . HIS A 1 162 ? 31.834 5.669 -20.273 1.00 66.38 162 HIS A N 1
ATOM 1308 C CA . HIS A 1 162 ? 31.408 5.112 -21.553 1.00 66.38 162 HIS A CA 1
ATOM 1309 C C . HIS A 1 162 ? 30.319 4.078 -21.286 1.00 66.38 162 HIS A C 1
ATOM 1311 O O . HIS A 1 162 ? 30.560 3.158 -20.510 1.00 66.38 162 HIS A O 1
ATOM 1317 N N . LEU A 1 163 ? 29.148 4.256 -21.897 1.00 75.19 163 LEU A N 1
ATOM 1318 C CA . LEU A 1 163 ? 27.996 3.367 -21.758 1.00 75.19 163 LEU A CA 1
ATOM 1319 C C . LEU A 1 163 ? 27.763 2.678 -23.103 1.00 75.19 163 LEU A C 1
ATOM 1321 O O . LEU A 1 163 ? 27.585 3.366 -24.110 1.00 75.19 163 LEU A O 1
ATOM 1325 N N . LYS A 1 164 ? 27.769 1.346 -23.134 1.00 75.88 164 LYS A N 1
ATOM 1326 C CA . LYS A 1 164 ? 27.373 0.564 -24.310 1.00 75.88 164 LYS A CA 1
ATOM 1327 C C . LYS A 1 164 ? 25.965 0.012 -24.128 1.00 75.88 164 LYS A C 1
ATOM 1329 O O . LYS A 1 164 ? 25.477 -0.126 -23.008 1.00 75.88 164 LYS A O 1
ATOM 1334 N N . LYS A 1 165 ? 25.291 -0.316 -25.231 1.00 76.31 165 LYS A N 1
ATOM 1335 C CA . LYS A 1 165 ? 23.923 -0.860 -25.185 1.00 76.31 165 LYS A CA 1
ATOM 1336 C C . LYS A 1 165 ? 23.862 -2.164 -24.389 1.00 76.31 165 LYS A C 1
ATOM 1338 O O . LYS A 1 165 ? 22.911 -2.394 -23.649 1.00 76.31 165 LYS A O 1
ATOM 1343 N N . GLU A 1 166 ? 24.901 -2.991 -24.483 1.00 75.31 166 GLU A N 1
ATOM 1344 C CA . GLU A 1 166 ? 25.001 -4.264 -23.769 1.00 75.31 166 GLU A CA 1
ATOM 1345 C C . GL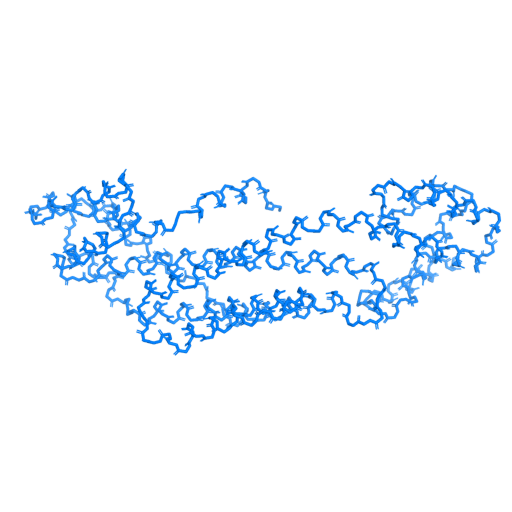U A 1 166 ? 25.062 -4.087 -22.244 1.00 75.31 166 GLU A C 1
ATOM 1347 O O . GLU A 1 166 ? 24.562 -4.948 -21.517 1.00 75.31 166 GLU A O 1
ATOM 1352 N N . ASP A 1 167 ? 25.591 -2.955 -21.763 1.00 71.69 167 ASP A N 1
ATOM 1353 C CA . ASP A 1 167 ? 25.665 -2.633 -20.332 1.00 71.69 167 ASP A CA 1
ATOM 1354 C C . ASP A 1 167 ? 24.268 -2.397 -19.729 1.00 71.69 167 ASP A C 1
ATOM 1356 O O . ASP A 1 167 ? 24.057 -2.631 -18.539 1.00 71.69 167 ASP A O 1
ATOM 1360 N N . LEU A 1 168 ? 23.293 -1.991 -20.555 1.00 71.38 168 LEU A N 1
ATOM 1361 C CA . LEU A 1 168 ? 21.887 -1.855 -20.160 1.00 71.38 168 LEU A CA 1
ATOM 1362 C C . LEU A 1 168 ? 21.088 -3.159 -20.305 1.00 71.38 168 LEU A C 1
ATOM 1364 O O . LEU A 1 168 ? 20.048 -3.310 -19.667 1.00 71.38 168 LEU A O 1
ATOM 1368 N N . ASN A 1 169 ? 21.563 -4.105 -21.119 1.00 63.25 169 ASN A N 1
ATOM 1369 C CA . ASN A 1 169 ? 20.855 -5.357 -21.401 1.00 63.25 169 ASN A CA 1
ATOM 1370 C C . ASN A 1 169 ? 21.049 -6.408 -20.298 1.00 63.25 169 ASN A C 1
ATOM 1372 O O . ASN A 1 169 ? 20.137 -7.182 -20.013 1.00 63.25 169 ASN A O 1
ATOM 1376 N N . ALA A 1 170 ? 22.220 -6.438 -19.658 1.00 54.88 170 ALA A N 1
ATOM 1377 C CA . ALA A 1 170 ? 22.564 -7.440 -18.647 1.00 54.88 170 ALA A CA 1
ATOM 1378 C C . ALA A 1 170 ? 21.753 -7.366 -17.329 1.00 54.88 170 ALA A C 1
ATOM 1380 O O . ALA A 1 170 ? 21.418 -8.427 -16.801 1.00 54.88 170 ALA A O 1
ATOM 1381 N N . PRO A 1 171 ? 21.391 -6.184 -16.784 1.00 55.03 171 PRO A N 1
ATOM 1382 C CA . PRO A 1 171 ? 20.710 -6.109 -15.486 1.00 55.03 171 PRO A CA 1
ATOM 1383 C C . PRO A 1 171 ? 19.203 -6.400 -15.555 1.00 55.03 171 PRO A C 1
ATOM 1385 O O . PRO A 1 171 ? 18.612 -6.767 -14.541 1.00 55.03 171 PRO A O 1
ATOM 1388 N N . LEU A 1 172 ? 18.581 -6.233 -16.733 1.00 52.38 172 LEU A N 1
ATOM 1389 C CA . LEU A 1 172 ? 17.122 -6.279 -16.912 1.00 52.38 172 LEU A CA 1
ATOM 1390 C C . LEU A 1 172 ? 16.611 -7.478 -17.731 1.00 52.38 172 LEU A C 1
ATOM 1392 O O . LEU A 1 172 ? 15.413 -7.749 -17.751 1.00 52.38 172 LEU A O 1
ATOM 1396 N N . ALA A 1 173 ? 17.501 -8.272 -18.337 1.00 51.84 173 ALA A N 1
ATOM 1397 C CA . ALA A 1 173 ? 17.130 -9.536 -18.987 1.00 51.84 173 ALA A CA 1
ATOM 1398 C C . ALA A 1 173 ? 16.489 -10.562 -18.021 1.00 51.84 173 ALA A C 1
ATOM 1400 O O . ALA A 1 173 ? 15.840 -11.498 -18.466 1.00 51.84 173 ALA A O 1
ATOM 1401 N N . PHE A 1 174 ? 16.648 -10.376 -16.705 1.00 48.72 174 PHE A N 1
ATOM 1402 C CA . PHE A 1 174 ? 16.023 -11.190 -15.650 1.00 48.72 174 PHE A CA 1
ATOM 1403 C C . PHE A 1 174 ? 14.571 -10.787 -15.319 1.00 48.72 174 PHE A C 1
ATOM 1405 O O . PHE A 1 174 ? 13.945 -11.388 -14.447 1.00 48.72 174 PHE A O 1
ATOM 1412 N N . TRP A 1 175 ? 14.058 -9.723 -15.943 1.00 59.75 175 TRP A N 1
ATOM 1413 C CA . TRP A 1 175 ? 12.830 -9.045 -15.539 1.00 59.75 175 TRP A CA 1
ATOM 1414 C C . TRP A 1 175 ? 11.715 -9.437 -16.494 1.00 59.75 175 TRP A C 1
ATOM 1416 O O . TRP A 1 175 ? 11.225 -8.617 -17.277 1.00 59.75 175 TRP A O 1
ATOM 1426 N N . ASP A 1 176 ? 11.324 -10.708 -16.435 1.00 64.06 176 ASP A N 1
ATOM 1427 C CA . ASP A 1 176 ? 10.075 -11.122 -17.054 1.00 64.06 176 ASP A CA 1
ATOM 1428 C C . ASP A 1 176 ? 8.957 -10.322 -16.388 1.00 64.06 176 ASP A C 1
ATOM 1430 O O . ASP A 1 176 ? 8.844 -10.279 -15.157 1.00 64.06 176 ASP A O 1
ATOM 1434 N N . GLU A 1 177 ? 8.152 -9.650 -17.207 1.00 68.31 177 GLU A N 1
ATOM 1435 C CA . GLU A 1 177 ? 6.990 -8.862 -16.788 1.00 68.31 177 GLU A CA 1
ATOM 1436 C C . GLU A 1 177 ? 6.112 -9.646 -15.792 1.00 68.31 177 GLU A C 1
ATOM 1438 O O . GLU A 1 177 ? 5.569 -9.078 -14.843 1.00 68.31 177 GLU A O 1
ATOM 1443 N N . ASP A 1 178 ? 6.083 -10.971 -15.938 1.00 75.19 178 ASP A N 1
ATOM 1444 C CA . ASP A 1 178 ? 5.431 -11.938 -15.057 1.00 75.19 178 ASP A CA 1
ATOM 1445 C C . ASP A 1 178 ? 5.931 -11.894 -13.605 1.00 75.19 178 ASP A C 1
ATOM 1447 O O . ASP A 1 178 ? 5.137 -12.017 -12.672 1.00 75.19 178 ASP A O 1
ATOM 1451 N N . THR A 1 179 ? 7.225 -11.663 -13.369 1.00 77.31 179 THR A N 1
ATOM 1452 C CA . THR A 1 179 ? 7.782 -11.541 -12.011 1.00 77.31 179 THR A CA 1
ATOM 1453 C C . THR A 1 179 ? 7.277 -10.273 -11.329 1.00 77.31 179 THR A C 1
ATOM 1455 O O . THR A 1 179 ? 6.831 -10.321 -10.181 1.00 77.31 179 THR A O 1
ATOM 1458 N N . ILE A 1 180 ? 7.283 -9.143 -12.045 1.00 78.62 180 ILE A N 1
ATOM 1459 C CA . ILE A 1 180 ? 6.743 -7.868 -11.548 1.00 78.62 180 ILE A CA 1
ATOM 1460 C C . ILE A 1 180 ? 5.243 -8.014 -11.274 1.00 78.62 180 ILE A C 1
ATOM 1462 O O . ILE A 1 180 ? 4.760 -7.612 -10.211 1.00 78.62 180 ILE A O 1
ATOM 1466 N N . LYS A 1 181 ? 4.514 -8.656 -12.192 1.00 83.00 181 LYS A N 1
ATOM 1467 C CA . LYS A 1 181 ? 3.093 -8.973 -12.040 1.00 83.00 181 LYS A CA 1
ATOM 1468 C C . LYS A 1 181 ? 2.834 -9.842 -10.802 1.00 83.00 181 LYS A C 1
ATOM 1470 O O . LYS A 1 181 ? 1.991 -9.492 -9.980 1.00 83.00 181 LYS A O 1
ATOM 1475 N N . ASN A 1 182 ? 3.597 -10.902 -10.564 1.00 82.38 182 ASN A N 1
ATOM 1476 C CA . ASN A 1 182 ? 3.409 -11.736 -9.371 1.00 82.38 182 ASN A CA 1
ATOM 1477 C C . ASN A 1 182 ? 3.512 -10.934 -8.061 1.00 82.38 182 ASN A C 1
ATOM 1479 O O . ASN A 1 182 ? 2.717 -11.140 -7.143 1.00 82.38 182 ASN A O 1
ATOM 1483 N N . ILE A 1 183 ? 4.426 -9.961 -7.986 1.00 82.31 183 ILE A N 1
ATOM 1484 C CA . ILE A 1 183 ? 4.552 -9.094 -6.804 1.00 82.31 183 ILE A CA 1
ATOM 1485 C C . ILE A 1 183 ? 3.358 -8.140 -6.699 1.00 82.31 183 ILE A C 1
ATOM 1487 O O . ILE A 1 183 ? 2.811 -7.968 -5.606 1.00 82.31 183 ILE A O 1
ATOM 1491 N N . PHE A 1 184 ? 2.911 -7.553 -7.817 1.00 86.69 184 PHE A N 1
ATOM 1492 C CA . PHE A 1 184 ? 1.673 -6.768 -7.849 1.00 86.69 184 PHE A CA 1
ATOM 1493 C C . PHE A 1 184 ? 0.499 -7.573 -7.295 1.00 86.69 184 PHE A C 1
ATOM 1495 O O . PHE A 1 184 ? -0.217 -7.074 -6.430 1.00 86.69 184 PHE A O 1
ATOM 1502 N N . TYR A 1 185 ? 0.330 -8.823 -7.727 1.00 88.06 185 TYR A N 1
ATOM 1503 C CA . TYR A 1 185 ? -0.752 -9.688 -7.266 1.00 88.06 185 TYR A CA 1
ATOM 1504 C C . TYR A 1 185 ? -0.721 -9.901 -5.745 1.00 88.06 185 TYR A C 1
ATOM 1506 O O . TYR A 1 185 ? -1.742 -9.745 -5.067 1.00 88.06 185 TYR A O 1
ATOM 1514 N N . SER A 1 186 ? 0.456 -10.172 -5.174 1.00 85.75 186 SER A N 1
ATOM 1515 C CA . SER A 1 186 ? 0.624 -10.281 -3.720 1.00 85.75 186 SER A CA 1
ATOM 1516 C C . SER A 1 186 ? 0.266 -8.988 -2.981 1.00 85.75 186 SER A C 1
ATOM 1518 O O . SER A 1 186 ? -0.430 -9.022 -1.964 1.00 85.75 186 SER A O 1
ATOM 1520 N N . LEU A 1 187 ? 0.687 -7.830 -3.496 1.00 87.62 187 LEU A N 1
ATOM 1521 C CA . LEU A 1 187 ? 0.357 -6.528 -2.909 1.00 87.62 187 LEU A CA 1
ATOM 1522 C C . LEU A 1 187 ? -1.138 -6.193 -3.031 1.00 87.62 187 LEU A C 1
ATOM 1524 O O . LEU A 1 187 ? -1.713 -5.606 -2.110 1.00 87.62 187 LEU A O 1
ATOM 1528 N N . ILE A 1 188 ? -1.786 -6.608 -4.122 1.00 90.50 188 ILE A N 1
ATOM 1529 C CA . ILE A 1 188 ? -3.234 -6.481 -4.319 1.00 90.50 188 ILE A CA 1
ATOM 1530 C C . ILE A 1 188 ? -3.993 -7.327 -3.291 1.00 90.50 188 ILE A C 1
ATOM 1532 O O . ILE A 1 188 ? -4.997 -6.859 -2.761 1.00 90.50 188 ILE A O 1
ATOM 1536 N N . ASN A 1 189 ? -3.500 -8.515 -2.922 1.00 88.81 189 ASN A N 1
ATOM 1537 C CA . ASN A 1 189 ? -4.097 -9.303 -1.834 1.00 88.81 189 ASN A CA 1
ATOM 1538 C C . ASN A 1 189 ? -4.053 -8.556 -0.491 1.00 88.81 189 ASN A C 1
ATOM 1540 O O . ASN A 1 189 ? -5.034 -8.557 0.254 1.00 88.81 189 ASN A O 1
ATOM 1544 N N . ILE A 1 190 ? -2.941 -7.878 -0.184 1.00 88.94 190 ILE A N 1
ATOM 1545 C CA . ILE A 1 190 ? -2.826 -7.056 1.033 1.00 88.94 190 ILE A CA 1
ATOM 1546 C C . ILE A 1 190 ? -3.813 -5.882 0.978 1.00 88.94 190 ILE A C 1
ATOM 1548 O O . ILE A 1 190 ? -4.494 -5.597 1.971 1.00 88.94 190 ILE A O 1
ATOM 1552 N N . LEU A 1 191 ? -3.921 -5.223 -0.180 1.00 90.50 191 LEU A N 1
ATOM 1553 C CA . LEU A 1 191 ? -4.869 -4.134 -0.408 1.00 90.50 191 LEU A CA 1
ATOM 1554 C C . LEU A 1 191 ? -6.319 -4.602 -0.229 1.00 90.50 191 LEU A C 1
ATOM 1556 O O . LEU A 1 191 ? -7.096 -3.926 0.447 1.00 90.50 191 LEU A O 1
ATOM 1560 N N . GLU A 1 192 ? -6.679 -5.759 -0.785 1.00 89.88 192 GLU A N 1
ATOM 1561 C CA . GLU A 1 192 ? -8.002 -6.375 -0.650 1.00 89.88 192 GLU A CA 1
ATOM 1562 C C . GLU A 1 192 ? -8.359 -6.589 0.821 1.00 89.88 192 GLU A C 1
ATOM 1564 O O . GLU A 1 192 ? -9.362 -6.056 1.300 1.00 89.88 192 GLU A O 1
ATOM 1569 N N . VAL A 1 193 ? -7.507 -7.304 1.561 1.00 88.50 193 VAL A N 1
ATOM 1570 C CA . VAL A 1 193 ? -7.743 -7.616 2.977 1.00 88.50 193 VAL A CA 1
ATOM 1571 C C . VAL A 1 193 ? -7.835 -6.342 3.808 1.00 88.50 193 VAL A C 1
ATOM 1573 O O . VAL A 1 193 ? -8.731 -6.214 4.641 1.00 88.50 193 VAL A O 1
ATOM 1576 N N . SER A 1 194 ? -6.957 -5.371 3.565 1.00 88.50 194 SER A N 1
ATOM 1577 C CA . SER A 1 194 ? -6.948 -4.106 4.306 1.00 88.50 194 SER A CA 1
ATOM 1578 C C . SER A 1 194 ? -8.202 -3.282 4.034 1.00 88.50 194 SER A C 1
ATOM 1580 O O . SER A 1 194 ? -8.807 -2.743 4.964 1.00 88.50 194 SER A O 1
ATOM 1582 N N . THR A 1 195 ? -8.645 -3.253 2.777 1.00 88.50 195 THR A N 1
ATOM 1583 C CA . THR A 1 195 ? -9.890 -2.603 2.362 1.00 88.50 195 THR A CA 1
ATOM 1584 C C . THR A 1 195 ? -11.095 -3.262 3.016 1.00 88.50 195 THR A C 1
ATOM 1586 O O . THR A 1 195 ? -11.908 -2.576 3.635 1.00 88.50 195 THR A O 1
ATOM 1589 N N . HIS A 1 196 ? -11.196 -4.591 2.959 1.00 85.94 196 HIS A N 1
ATOM 1590 C CA . HIS A 1 196 ? -12.265 -5.332 3.629 1.00 85.94 196 HIS A CA 1
ATOM 1591 C C . HIS A 1 196 ? -12.284 -5.083 5.123 1.00 85.94 196 HIS A C 1
ATOM 1593 O O . HIS A 1 196 ? -13.338 -4.784 5.674 1.00 85.94 196 HIS A O 1
ATOM 1599 N N . SER A 1 197 ? -11.129 -5.177 5.774 1.00 83.94 197 SER A N 1
ATOM 1600 C CA . SER A 1 197 ? -10.979 -4.947 7.207 1.00 83.94 197 SER A CA 1
ATOM 1601 C C . SER A 1 197 ? -11.447 -3.552 7.617 1.00 83.94 197 SER A C 1
ATOM 1603 O O . SER A 1 197 ? -12.096 -3.402 8.658 1.00 83.94 197 SER A O 1
ATOM 1605 N N . PHE A 1 198 ? -11.162 -2.542 6.792 1.00 86.50 198 PHE A N 1
ATOM 1606 C CA . PHE A 1 198 ? -11.610 -1.168 6.987 1.00 86.50 198 PHE A CA 1
ATOM 1607 C C . PHE A 1 198 ? -13.124 -1.006 6.785 1.00 86.50 198 PHE A C 1
ATOM 1609 O O . PHE A 1 198 ? -13.810 -0.493 7.672 1.00 86.50 198 PHE A O 1
ATOM 1616 N N . LEU A 1 199 ? -13.665 -1.482 5.659 1.00 83.50 199 LEU A N 1
ATOM 1617 C CA . LEU A 1 199 ? -15.093 -1.369 5.332 1.00 83.50 199 LEU A CA 1
ATOM 1618 C C . LEU A 1 199 ? -15.968 -2.175 6.301 1.00 83.50 199 LEU A C 1
ATOM 1620 O O . LEU A 1 199 ? -17.011 -1.689 6.739 1.00 83.50 199 LEU A O 1
ATOM 1624 N N . TYR A 1 200 ? -15.518 -3.371 6.690 1.00 80.25 200 TYR A N 1
ATOM 1625 C CA . TYR A 1 200 ? -16.157 -4.200 7.712 1.00 80.25 200 TYR A CA 1
ATOM 1626 C C . TYR A 1 200 ? -16.254 -3.464 9.050 1.00 80.25 200 TYR A C 1
ATOM 1628 O O . TYR A 1 200 ? -17.297 -3.510 9.705 1.00 80.25 200 TYR A O 1
ATOM 1636 N N . PHE A 1 201 ? -15.189 -2.759 9.449 1.00 75.75 201 PHE A N 1
ATOM 1637 C CA . PHE A 1 201 ? -15.194 -1.989 10.688 1.00 75.75 201 PHE A CA 1
ATOM 1638 C C . PHE A 1 201 ? -16.162 -0.799 10.620 1.00 75.75 201 PHE A C 1
ATOM 1640 O O . PHE A 1 201 ? -16.937 -0.596 11.553 1.00 75.75 201 PHE A O 1
ATOM 1647 N N . ILE A 1 202 ? -16.142 -0.026 9.530 1.00 76.88 202 ILE A N 1
ATOM 1648 C CA . ILE A 1 202 ? -17.023 1.144 9.366 1.00 76.88 202 ILE A CA 1
ATOM 1649 C C . ILE A 1 202 ? -18.489 0.722 9.185 1.00 76.88 202 ILE A C 1
ATOM 1651 O O . ILE A 1 202 ? -19.398 1.490 9.485 1.00 76.88 202 ILE A O 1
ATOM 1655 N N . GLY A 1 203 ? -18.739 -0.507 8.730 1.00 69.44 203 GLY A N 1
ATOM 1656 C CA . GLY A 1 203 ? -20.085 -1.001 8.451 1.00 69.44 203 GLY A CA 1
ATOM 1657 C C . GLY A 1 203 ? -20.647 -0.499 7.119 1.00 69.44 203 GLY A C 1
ATOM 1658 O O . GLY A 1 203 ? -21.850 -0.599 6.883 1.00 69.44 203 GLY A O 1
ATOM 1659 N N . THR A 1 204 ? -19.798 0.026 6.232 1.00 68.56 204 THR A N 1
ATOM 1660 C CA . THR A 1 204 ? -20.196 0.399 4.871 1.00 68.56 204 THR A CA 1
ATOM 1661 C C . THR A 1 204 ? -20.378 -0.853 4.027 1.00 68.56 204 THR A C 1
ATOM 1663 O O . THR A 1 204 ? -19.410 -1.552 3.736 1.00 68.56 204 THR A O 1
ATOM 1666 N N . LYS A 1 205 ? -21.612 -1.103 3.577 1.00 61.84 205 LYS A N 1
ATOM 1667 C CA . LYS A 1 205 ? -21.948 -2.154 2.600 1.00 61.84 205 LYS A CA 1
ATOM 1668 C C . LYS A 1 205 ? -21.565 -1.781 1.159 1.00 61.84 205 LYS A C 1
ATOM 1670 O O . LYS A 1 205 ? -22.175 -2.292 0.226 1.00 61.84 205 LYS A O 1
ATOM 1675 N N . ASP A 1 206 ? -20.640 -0.841 0.957 1.00 62.44 206 ASP A N 1
ATOM 1676 C CA . ASP A 1 206 ? -20.280 -0.414 -0.393 1.00 62.44 206 ASP A CA 1
ATOM 1677 C C . ASP A 1 206 ? -19.458 -1.513 -1.075 1.00 62.44 206 ASP A C 1
ATOM 1679 O O . ASP A 1 206 ? -18.236 -1.599 -0.942 1.00 62.44 206 ASP A O 1
ATOM 1683 N N . GLU A 1 207 ? -20.163 -2.399 -1.775 1.00 69.06 207 GLU A N 1
ATOM 1684 C CA . GLU A 1 207 ? -19.554 -3.510 -2.494 1.00 69.06 207 GLU A CA 1
ATOM 1685 C C . GLU A 1 207 ? -18.731 -3.029 -3.690 1.00 69.06 207 GLU A C 1
ATOM 1687 O O . GLU A 1 207 ? -17.848 -3.755 -4.126 1.00 69.06 207 GLU A O 1
ATOM 1692 N N . LYS A 1 208 ? -18.917 -1.796 -4.184 1.00 80.62 208 LYS A N 1
ATOM 1693 C CA . LYS A 1 208 ? -18.289 -1.342 -5.435 1.00 80.62 208 LYS A CA 1
ATOM 1694 C C . LYS A 1 208 ? -16.764 -1.349 -5.379 1.00 80.62 208 LYS A C 1
ATOM 1696 O O . LYS A 1 208 ? -16.130 -1.728 -6.360 1.00 80.62 208 LYS A O 1
ATOM 1701 N N . ILE A 1 209 ? -16.165 -0.939 -4.257 1.00 83.00 209 ILE A N 1
ATOM 1702 C CA . ILE A 1 209 ? -14.699 -0.957 -4.097 1.00 83.00 209 ILE A CA 1
ATOM 1703 C C . ILE A 1 209 ? -14.201 -2.403 -4.075 1.00 83.00 209 ILE A C 1
ATOM 1705 O O . ILE A 1 209 ? -13.248 -2.740 -4.772 1.00 83.00 209 ILE A O 1
ATOM 1709 N N . ARG A 1 210 ? -14.892 -3.272 -3.333 1.00 79.62 210 ARG A N 1
ATOM 1710 C CA . ARG A 1 210 ? -14.584 -4.700 -3.266 1.00 79.62 210 ARG A CA 1
ATOM 1711 C C . ARG A 1 210 ? -14.680 -5.364 -4.641 1.00 79.62 210 ARG A C 1
ATOM 1713 O O . ARG A 1 210 ? -13.751 -6.056 -5.038 1.00 79.62 210 ARG A O 1
ATOM 1720 N N . THR A 1 211 ? -15.766 -5.133 -5.374 1.00 83.69 211 THR A N 1
ATOM 1721 C CA . THR A 1 211 ? -15.968 -5.684 -6.719 1.00 83.69 211 THR A CA 1
ATOM 1722 C C . THR A 1 211 ? -14.899 -5.182 -7.686 1.00 83.69 211 THR A C 1
ATOM 1724 O O . THR A 1 211 ? -14.421 -5.958 -8.502 1.00 83.69 211 THR A O 1
ATOM 1727 N N . LYS A 1 212 ? -14.457 -3.921 -7.566 1.00 86.69 212 LYS A N 1
ATOM 1728 C CA . LYS A 1 212 ? -13.338 -3.400 -8.366 1.00 86.69 212 LYS A CA 1
ATOM 1729 C C . LYS A 1 212 ? -12.011 -4.096 -8.059 1.00 86.69 212 LYS A C 1
ATOM 1731 O O . LYS A 1 212 ? -11.302 -4.439 -8.995 1.00 86.69 212 LYS A O 1
ATOM 1736 N N . ILE A 1 213 ? -11.686 -4.333 -6.784 1.00 88.44 213 ILE A N 1
ATOM 1737 C CA . ILE A 1 213 ? -10.469 -5.076 -6.409 1.00 88.44 213 ILE A CA 1
ATOM 1738 C C . ILE A 1 213 ? -10.517 -6.506 -6.967 1.00 88.44 213 ILE A C 1
ATOM 1740 O O . ILE A 1 213 ? -9.533 -6.976 -7.530 1.00 88.44 213 ILE A O 1
ATOM 1744 N N . LEU A 1 214 ? -11.667 -7.178 -6.869 1.00 87.00 214 LEU A N 1
ATOM 1745 C CA . LEU A 1 214 ? -11.848 -8.519 -7.432 1.00 87.00 214 LEU A CA 1
ATOM 1746 C C . LEU A 1 214 ? -11.704 -8.524 -8.959 1.00 87.00 214 LEU A C 1
ATOM 1748 O O . LEU A 1 214 ? -10.966 -9.349 -9.484 1.00 87.00 214 LEU A O 1
ATOM 1752 N N . ALA A 1 215 ? -12.300 -7.555 -9.657 1.00 87.12 215 ALA A N 1
ATOM 1753 C CA . ALA A 1 215 ? -12.177 -7.429 -11.110 1.00 87.12 215 ALA A CA 1
ATOM 1754 C C . ALA A 1 215 ? -10.728 -7.173 -11.574 1.00 87.12 215 ALA A C 1
ATOM 1756 O O . ALA A 1 215 ? -10.331 -7.635 -12.643 1.00 87.12 215 ALA A O 1
ATOM 1757 N N . ILE A 1 216 ? -9.912 -6.462 -10.782 1.00 88.69 216 ILE A N 1
ATOM 1758 C CA . ILE A 1 216 ? -8.467 -6.334 -11.047 1.00 88.69 216 ILE A CA 1
ATOM 1759 C C . ILE A 1 216 ? -7.793 -7.706 -10.999 1.00 88.69 216 ILE A C 1
ATOM 1761 O O . ILE A 1 216 ? -6.995 -8.014 -11.879 1.00 88.69 216 ILE A O 1
ATOM 1765 N N . LYS A 1 217 ? -8.105 -8.518 -9.983 1.00 88.00 217 LYS A N 1
ATOM 1766 C CA . LYS A 1 217 ? -7.500 -9.843 -9.785 1.00 88.00 217 LYS A CA 1
ATOM 1767 C C . LYS A 1 217 ? -7.952 -10.861 -10.829 1.00 88.00 217 LYS A C 1
ATOM 1769 O O . LYS A 1 217 ? -7.138 -11.666 -11.265 1.00 88.00 217 LYS A O 1
ATOM 1774 N N . GLU A 1 218 ? -9.222 -10.830 -11.221 1.00 86.94 218 GLU A N 1
ATOM 1775 C CA . GLU A 1 218 ? -9.776 -11.721 -12.248 1.00 86.94 218 GLU A CA 1
ATOM 1776 C C . GLU A 1 218 ? -9.152 -11.443 -13.618 1.00 86.94 218 GLU A C 1
ATOM 1778 O O . GLU A 1 218 ? -8.702 -12.369 -14.286 1.00 86.94 218 GLU A O 1
ATOM 1783 N N . ASN A 1 219 ? -9.011 -10.166 -13.983 1.00 86.56 219 ASN A N 1
ATOM 1784 C CA . ASN A 1 219 ? -8.430 -9.755 -15.266 1.00 86.56 219 ASN A CA 1
ATOM 1785 C C . ASN A 1 219 ? -6.909 -9.532 -15.181 1.00 86.56 219 ASN A C 1
ATOM 1787 O O . ASN A 1 219 ? -6.323 -8.878 -16.040 1.00 86.56 219 ASN A O 1
ATOM 1791 N N . PHE A 1 220 ? -6.259 -10.024 -14.124 1.00 85.62 220 PHE A N 1
ATOM 1792 C CA . PHE A 1 220 ? -4.875 -9.680 -13.801 1.00 85.62 220 PHE A CA 1
ATOM 1793 C C . PHE A 1 220 ? -3.883 -10.102 -14.891 1.00 85.62 220 PHE A C 1
ATOM 1795 O O . PHE A 1 220 ? -2.967 -9.355 -15.223 1.00 85.62 220 PHE A O 1
ATOM 1802 N N . LEU A 1 221 ? -4.087 -11.291 -15.463 1.00 82.69 221 LEU A N 1
ATOM 1803 C CA . LEU A 1 221 ? -3.222 -11.842 -16.510 1.00 82.69 221 LEU A CA 1
ATOM 1804 C C . LEU A 1 221 ? -3.411 -11.147 -17.866 1.00 82.69 221 LEU A C 1
ATOM 1806 O O . LEU A 1 221 ? -2.496 -11.146 -18.683 1.00 82.69 221 LEU A O 1
ATOM 1810 N N . GLU A 1 222 ? -4.581 -10.552 -18.100 1.00 84.81 222 GLU A N 1
ATOM 1811 C CA . GLU A 1 222 ? -4.925 -9.888 -19.363 1.00 84.81 222 GLU A CA 1
ATOM 1812 C C . GLU A 1 222 ? -4.427 -8.438 -19.417 1.00 84.81 222 GLU A C 1
ATOM 1814 O O . GLU A 1 222 ? -4.276 -7.873 -20.498 1.00 84.81 222 GLU A O 1
ATOM 1819 N N . LYS A 1 223 ? -4.152 -7.839 -18.254 1.00 85.69 223 LYS A N 1
ATOM 1820 C CA . LYS A 1 223 ? -3.742 -6.439 -18.120 1.00 85.69 223 LYS A CA 1
ATOM 1821 C C . LYS A 1 223 ? -2.228 -6.270 -18.193 1.00 85.69 223 LYS A C 1
ATOM 1823 O O . LYS A 1 223 ? -1.448 -7.118 -17.743 1.00 85.69 223 LYS A O 1
ATOM 1828 N N . ASN A 1 224 ? -1.796 -5.127 -18.720 1.00 87.06 224 ASN A N 1
ATOM 1829 C CA . ASN A 1 224 ? -0.400 -4.698 -18.606 1.00 87.06 224 ASN A CA 1
ATOM 1830 C C . ASN A 1 224 ? -0.128 -4.074 -17.221 1.00 87.06 224 ASN A C 1
ATOM 1832 O O . ASN A 1 224 ? -1.044 -3.718 -16.475 1.00 87.06 224 ASN A O 1
ATOM 1836 N N . VAL A 1 225 ? 1.152 -3.941 -16.860 1.00 86.56 225 VAL A N 1
ATOM 1837 C CA . VAL A 1 225 ? 1.560 -3.393 -15.551 1.00 86.56 225 VAL A CA 1
ATOM 1838 C C . VAL A 1 225 ? 1.022 -1.975 -15.323 1.00 86.56 225 VAL A C 1
ATOM 1840 O O . VAL A 1 225 ? 0.612 -1.644 -14.212 1.00 86.5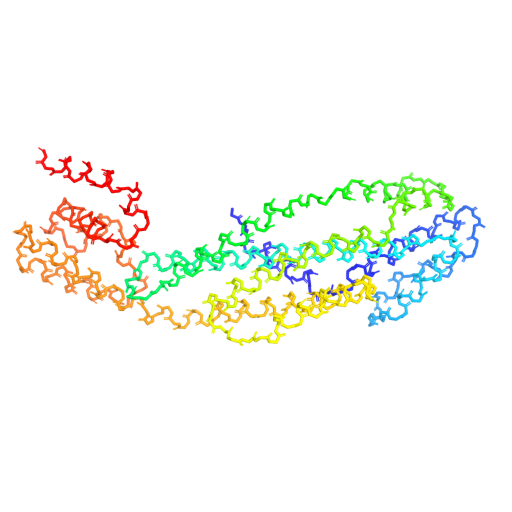6 225 VAL A O 1
ATOM 1843 N N . THR A 1 226 ? 0.971 -1.150 -16.368 1.00 87.75 226 THR A N 1
ATOM 1844 C CA . THR A 1 226 ? 0.483 0.234 -16.297 1.00 87.75 226 THR A CA 1
ATOM 1845 C C . THR A 1 226 ? -1.007 0.309 -15.954 1.00 87.75 226 THR A C 1
ATOM 1847 O O . THR A 1 226 ? -1.406 1.087 -15.089 1.00 87.75 226 THR A O 1
ATOM 1850 N N . GLU A 1 227 ? -1.836 -0.534 -16.566 1.00 88.75 227 GLU A N 1
ATOM 1851 C CA . GLU A 1 227 ? -3.266 -0.660 -16.268 1.00 88.75 227 GLU A CA 1
ATOM 1852 C C . GLU A 1 227 ? -3.498 -1.141 -14.836 1.00 88.75 227 GLU A C 1
ATOM 1854 O O . GLU A 1 227 ? -4.272 -0.529 -14.095 1.00 88.75 227 GLU A O 1
ATOM 1859 N N . ILE A 1 228 ? -2.782 -2.194 -14.422 1.00 89.94 228 ILE A N 1
ATOM 1860 C CA . ILE A 1 228 ? -2.833 -2.717 -13.051 1.00 89.94 228 ILE A CA 1
ATOM 1861 C C . ILE A 1 228 ? -2.488 -1.602 -12.059 1.00 89.94 228 ILE A C 1
ATOM 1863 O O . ILE A 1 228 ? -3.223 -1.385 -11.092 1.00 89.94 228 ILE A O 1
ATOM 1867 N N . PHE A 1 229 ? -1.397 -0.873 -12.311 1.00 91.12 229 PHE A N 1
ATOM 1868 C CA . PHE A 1 229 ? -0.958 0.238 -11.477 1.00 91.12 229 PHE A CA 1
ATOM 1869 C C . PHE A 1 229 ? -2.040 1.313 -11.362 1.00 91.12 229 PHE A C 1
ATOM 1871 O O . PHE A 1 229 ? -2.426 1.652 -10.244 1.00 91.12 229 PHE A O 1
ATOM 1878 N N . HIS A 1 230 ? -2.583 1.812 -12.475 1.00 88.81 230 HIS A N 1
ATOM 1879 C CA . HIS A 1 230 ? -3.588 2.877 -12.449 1.00 88.81 230 HIS A CA 1
ATOM 1880 C C . HIS A 1 230 ? -4.861 2.482 -11.702 1.00 88.81 230 HIS A C 1
ATOM 1882 O O . HIS A 1 230 ? -5.363 3.264 -10.888 1.00 88.81 230 HIS A O 1
ATOM 1888 N N . GLU A 1 231 ? -5.372 1.272 -11.929 1.00 90.06 231 GLU A N 1
ATOM 1889 C CA . GLU A 1 231 ? -6.574 0.801 -11.244 1.00 90.06 231 GLU A CA 1
ATOM 1890 C C . GLU A 1 231 ? -6.342 0.638 -9.733 1.00 90.06 231 GLU A C 1
ATOM 1892 O O . GLU A 1 231 ? -7.152 1.106 -8.923 1.00 90.06 231 GLU A O 1
ATOM 1897 N N . CYS A 1 232 ? -5.211 0.049 -9.332 1.00 90.44 232 CYS A N 1
ATOM 1898 C CA . CYS A 1 232 ? -4.863 -0.125 -7.921 1.00 90.44 232 CYS A CA 1
ATOM 1899 C C . CYS A 1 232 ? -4.590 1.215 -7.226 1.00 90.44 232 CYS A C 1
ATOM 1901 O O . CYS A 1 232 ? -5.047 1.456 -6.105 1.00 90.44 232 CYS A O 1
ATOM 1903 N N . TYR A 1 233 ? -3.876 2.116 -7.895 1.00 88.38 233 TYR A N 1
ATOM 1904 C CA . TYR A 1 233 ? -3.519 3.428 -7.367 1.00 88.38 233 TYR A CA 1
ATOM 1905 C C . TYR A 1 233 ? -4.748 4.327 -7.199 1.00 88.38 233 TYR A C 1
ATOM 1907 O O . TYR A 1 233 ? -4.873 5.047 -6.204 1.00 88.38 233 TYR A O 1
ATOM 1915 N N . PHE A 1 234 ? -5.715 4.233 -8.116 1.00 87.88 234 PHE A N 1
ATOM 1916 C CA . PHE A 1 234 ? -7.017 4.875 -7.963 1.00 87.88 234 PHE A CA 1
ATOM 1917 C C . PHE A 1 234 ? -7.749 4.389 -6.703 1.00 87.88 234 PHE A C 1
ATOM 1919 O O . PHE A 1 234 ? -8.274 5.205 -5.941 1.00 87.88 234 PHE A O 1
ATOM 1926 N N . ILE A 1 235 ? -7.745 3.079 -6.436 1.00 89.25 235 ILE A N 1
ATOM 1927 C CA . ILE A 1 235 ? -8.354 2.505 -5.225 1.00 89.25 235 ILE A CA 1
ATOM 1928 C C . ILE A 1 235 ? -7.653 3.015 -3.963 1.00 89.25 235 ILE A C 1
ATOM 1930 O O . ILE A 1 235 ? -8.331 3.432 -3.024 1.00 89.25 235 ILE A O 1
ATOM 1934 N N . LEU A 1 236 ? -6.317 3.061 -3.943 1.00 89.12 236 LEU A N 1
ATOM 1935 C CA . LEU A 1 236 ? -5.565 3.616 -2.814 1.00 89.12 236 LEU A CA 1
ATOM 1936 C C . LEU A 1 236 ? -5.921 5.087 -2.546 1.00 89.12 236 LEU A C 1
ATOM 1938 O O . LEU A 1 236 ? -6.154 5.461 -1.394 1.00 89.12 236 LEU A O 1
ATOM 1942 N N . LYS A 1 237 ? -6.047 5.911 -3.596 1.00 86.56 237 LYS A N 1
ATOM 1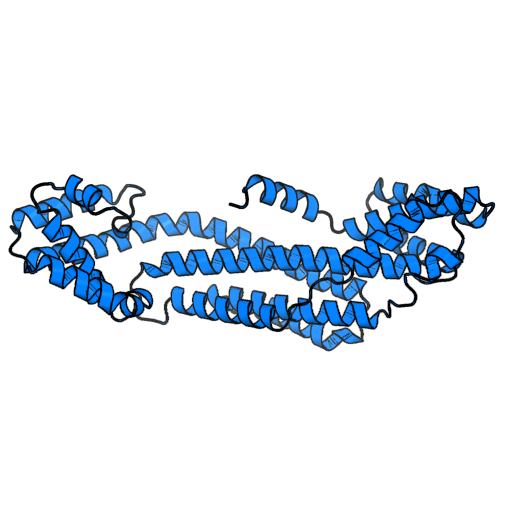943 C CA . LYS A 1 237 ? -6.491 7.311 -3.472 1.00 86.56 237 LYS A CA 1
ATOM 1944 C C . LYS A 1 237 ? -7.905 7.417 -2.905 1.00 86.56 237 LYS A C 1
ATOM 1946 O O . LYS A 1 237 ? -8.156 8.253 -2.036 1.00 86.56 237 LYS A O 1
ATOM 1951 N N . LEU A 1 238 ? -8.827 6.562 -3.349 1.00 87.25 238 LEU A N 1
ATOM 1952 C CA . LEU A 1 238 ? -10.179 6.513 -2.789 1.00 87.25 238 LEU A CA 1
ATOM 1953 C C . LEU A 1 238 ? -10.161 6.151 -1.300 1.00 87.25 238 LEU A C 1
ATOM 1955 O O . LEU A 1 238 ? -10.778 6.854 -0.500 1.00 87.25 238 LEU A O 1
ATOM 1959 N N . LEU A 1 239 ? -9.416 5.114 -0.908 1.00 86.88 239 LEU A N 1
ATOM 1960 C CA . LEU A 1 239 ? -9.268 4.720 0.497 1.00 86.88 239 LEU A CA 1
ATOM 1961 C C . LEU A 1 239 ? -8.684 5.850 1.343 1.00 86.88 239 LEU A C 1
ATOM 1963 O O . LEU A 1 239 ? -9.159 6.099 2.451 1.00 86.88 239 LEU A O 1
ATOM 1967 N N . GLN A 1 240 ? -7.704 6.582 0.814 1.00 87.25 240 GLN A N 1
ATOM 1968 C CA . GLN A 1 240 ? -7.136 7.745 1.485 1.00 87.25 240 GLN A CA 1
ATOM 1969 C C . GLN A 1 240 ? -8.191 8.824 1.763 1.00 87.25 240 GLN A C 1
ATOM 1971 O O . GLN A 1 240 ? -8.242 9.373 2.865 1.00 87.25 240 GLN A O 1
ATOM 1976 N N . ILE A 1 241 ? -9.034 9.135 0.775 1.00 85.25 241 ILE A N 1
ATOM 1977 C CA . ILE A 1 241 ? -10.127 10.105 0.926 1.00 85.25 241 ILE A CA 1
ATOM 1978 C C . ILE A 1 241 ? -11.129 9.607 1.973 1.00 85.25 241 ILE A C 1
ATOM 1980 O O . ILE A 1 241 ? -11.530 10.371 2.851 1.00 85.25 241 ILE A O 1
ATOM 1984 N N . MET A 1 242 ? -11.491 8.321 1.933 1.00 83.69 242 MET A N 1
ATOM 1985 C CA . MET A 1 242 ? -12.393 7.719 2.918 1.00 83.69 242 MET A CA 1
ATOM 1986 C C . MET A 1 242 ? -11.831 7.811 4.342 1.00 83.69 242 MET A C 1
ATOM 1988 O O . MET A 1 242 ? -12.554 8.209 5.254 1.00 83.69 242 MET A O 1
ATOM 1992 N N . LEU A 1 243 ? -10.545 7.504 4.535 1.00 81.62 243 LEU A N 1
ATOM 1993 C CA . LEU A 1 243 ? -9.857 7.634 5.822 1.00 81.62 243 LEU A CA 1
ATOM 1994 C C . LEU A 1 243 ? -9.885 9.081 6.337 1.00 81.62 243 LEU A C 1
ATOM 1996 O O . LEU A 1 243 ? -10.284 9.311 7.479 1.00 81.62 243 LEU A O 1
ATOM 2000 N N . LYS A 1 244 ? -9.545 10.061 5.486 1.00 80.81 244 LYS A N 1
ATOM 2001 C CA . LYS A 1 244 ? -9.587 11.493 5.841 1.00 80.81 244 LYS A CA 1
ATOM 2002 C C . LYS A 1 244 ? -10.991 11.946 6.251 1.00 80.81 244 LYS A C 1
ATOM 2004 O O . LYS A 1 244 ? -11.147 12.655 7.245 1.00 80.81 244 LYS A O 1
ATOM 2009 N N . ASN A 1 245 ? -12.020 11.512 5.525 1.00 76.44 245 ASN A N 1
ATOM 2010 C CA . ASN A 1 245 ? -13.406 11.859 5.839 1.00 76.44 245 ASN A CA 1
ATOM 2011 C C . ASN A 1 245 ? -13.852 11.284 7.193 1.00 76.44 245 ASN A C 1
ATOM 2013 O O . ASN A 1 245 ? -14.539 11.965 7.953 1.00 76.44 245 ASN A O 1
ATOM 2017 N N . GLN A 1 246 ? -13.416 10.070 7.537 1.00 71.06 246 GLN A N 1
ATOM 2018 C CA . GLN A 1 246 ? -13.725 9.440 8.826 1.00 71.06 246 GLN A CA 1
ATOM 2019 C C . GLN A 1 246 ? -13.019 10.113 10.014 1.00 71.06 246 GLN A C 1
ATOM 2021 O O . GLN A 1 246 ? -13.592 10.205 11.100 1.00 71.06 246 GLN A O 1
ATOM 2026 N N . GLU A 1 247 ? -11.793 10.615 9.840 1.00 60.88 247 GLU A N 1
ATOM 2027 C CA . GLU A 1 247 ? -11.109 11.398 10.882 1.00 60.88 247 GLU A CA 1
ATOM 2028 C C . GLU A 1 247 ? -11.815 12.731 11.168 1.00 60.88 247 GLU A C 1
ATOM 2030 O O . GLU A 1 247 ? -11.931 13.129 12.330 1.00 60.88 247 GLU A O 1
ATOM 2035 N N . ASN A 1 248 ? -12.341 13.387 10.131 1.00 53.00 248 ASN A N 1
ATOM 2036 C CA . ASN A 1 248 ? -13.085 14.639 10.268 1.00 53.00 248 ASN A CA 1
ATOM 2037 C C . ASN A 1 248 ? -14.468 14.428 10.904 1.00 53.00 248 ASN A C 1
ATOM 2039 O O . ASN A 1 248 ? -14.843 15.194 11.788 1.00 53.00 248 ASN A O 1
ATOM 2043 N N . PHE A 1 249 ? -15.182 13.357 10.537 1.00 45.84 249 PHE A N 1
ATOM 2044 C CA . PHE A 1 249 ? -16.484 13.003 11.125 1.00 45.84 249 PHE A CA 1
ATOM 2045 C C . PHE A 1 249 ? -16.389 12.646 12.621 1.00 45.84 249 PHE A C 1
ATOM 2047 O O . PHE A 1 249 ? -17.311 12.885 13.398 1.00 45.84 249 PHE A O 1
ATOM 2054 N N . LYS A 1 250 ? -15.245 12.107 13.063 1.00 48.59 250 LYS A N 1
ATOM 2055 C CA . LYS A 1 250 ? -15.006 11.765 14.472 1.00 48.59 250 LYS A CA 1
ATOM 2056 C C . LYS A 1 250 ? -14.907 12.979 15.393 1.00 48.59 250 LYS A C 1
ATOM 2058 O O . LYS A 1 250 ? -15.320 12.867 16.539 1.00 48.59 250 LYS A O 1
ATOM 2063 N N . LYS A 1 251 ? -14.381 14.121 14.939 1.00 44.12 251 LYS A N 1
ATOM 2064 C CA . LYS A 1 251 ? -14.238 15.310 15.804 1.00 44.12 251 LYS A CA 1
ATOM 2065 C C . LYS A 1 251 ? -15.582 15.861 16.284 1.00 44.12 251 LYS A C 1
ATOM 2067 O O . LYS A 1 251 ? -15.644 16.393 17.381 1.00 44.12 251 LYS A O 1
ATOM 2072 N N . THR A 1 252 ? -16.641 15.704 15.496 1.00 33.25 252 THR A N 1
ATOM 2073 C CA . THR A 1 252 ? -17.991 16.162 15.847 1.00 33.25 252 THR A CA 1
ATOM 2074 C C . THR A 1 252 ? -18.745 15.185 16.755 1.00 33.25 252 THR A C 1
ATOM 2076 O O . THR A 1 252 ? -19.495 15.635 17.606 1.00 33.25 252 THR A O 1
ATOM 2079 N N . PHE A 1 253 ? -18.518 13.870 16.638 1.00 31.95 253 PHE A N 1
ATOM 2080 C CA . PHE A 1 253 ? -19.229 12.852 17.437 1.00 31.95 253 PHE A CA 1
ATOM 2081 C C . PHE A 1 253 ? -18.623 12.612 18.837 1.00 31.95 253 PHE A C 1
ATOM 2083 O O . PHE A 1 253 ? -19.323 12.235 19.771 1.00 31.95 253 PHE A O 1
ATOM 2090 N N . ILE A 1 254 ? -17.311 12.826 18.998 1.00 43.69 254 ILE A N 1
ATOM 2091 C CA . ILE A 1 254 ? -16.575 12.555 20.248 1.00 43.69 254 ILE A CA 1
ATOM 2092 C C . ILE A 1 254 ? -17.049 13.433 21.424 1.00 43.69 254 ILE A C 1
ATOM 2094 O O . ILE A 1 254 ? -17.061 12.963 22.561 1.00 43.69 254 ILE A O 1
ATOM 2098 N N . ASN A 1 255 ? -17.493 14.666 21.162 1.00 43.81 255 ASN A N 1
ATOM 2099 C CA . ASN A 1 255 ? -17.953 15.571 22.221 1.00 43.81 255 ASN A CA 1
ATOM 2100 C C . ASN A 1 255 ? -19.255 15.094 22.888 1.00 43.81 255 ASN A C 1
ATOM 2102 O O . ASN A 1 255 ? -19.432 15.306 24.082 1.00 43.81 255 ASN A O 1
ATOM 2106 N N . GLU A 1 256 ? -20.133 14.398 22.162 1.00 44.41 256 GLU A N 1
ATOM 2107 C CA . GLU A 1 256 ? -21.389 13.871 22.717 1.00 44.41 256 GLU A CA 1
ATOM 2108 C C . GLU A 1 256 ? -21.188 12.518 23.430 1.00 44.41 256 GLU A C 1
ATOM 2110 O O . GLU A 1 256 ? -21.871 12.225 24.410 1.00 44.41 256 GLU A O 1
ATOM 2115 N N . SER A 1 257 ? -20.213 11.696 23.005 1.00 52.94 257 SER A N 1
ATOM 2116 C CA . SER A 1 257 ? -19.964 10.379 23.619 1.00 52.94 257 SER A CA 1
ATOM 2117 C C . SER A 1 257 ? -19.248 10.444 24.973 1.00 52.94 257 SER A C 1
ATOM 2119 O O . SER A 1 257 ? -19.488 9.594 25.830 1.00 52.94 257 SER A O 1
ATOM 2121 N N . HIS A 1 258 ? -18.374 11.434 25.193 1.00 56.66 258 HIS A N 1
ATOM 2122 C CA . HIS A 1 258 ? -17.627 11.559 26.453 1.00 56.66 258 HIS A CA 1
ATOM 2123 C C . HIS A 1 258 ? -18.519 11.857 27.657 1.00 56.66 258 HIS A C 1
ATOM 2125 O O . HIS A 1 258 ? -18.290 11.307 28.733 1.00 56.66 258 HIS A O 1
ATOM 2131 N N . GLN A 1 259 ? -19.558 12.669 27.470 1.00 62.12 259 GLN A N 1
ATOM 2132 C CA . GLN A 1 259 ? -20.503 12.993 28.532 1.00 62.12 259 GLN A CA 1
ATOM 2133 C C . GLN A 1 259 ? -21.227 11.735 29.035 1.00 62.12 259 GLN A C 1
ATOM 2135 O O . GLN A 1 259 ? -21.234 11.463 30.234 1.00 62.12 259 GLN A O 1
ATOM 2140 N N . PHE A 1 260 ? -21.734 10.913 28.114 1.00 60.69 260 PHE A N 1
ATOM 2141 C CA . PHE A 1 260 ? -22.431 9.670 28.444 1.00 60.69 260 PHE A CA 1
ATOM 2142 C C . PHE A 1 260 ? -21.517 8.628 29.117 1.00 60.69 260 PHE A C 1
ATOM 2144 O O . PHE A 1 260 ? -21.893 8.001 30.107 1.00 60.69 260 PHE A O 1
ATOM 2151 N N . GLU A 1 261 ? -20.286 8.453 28.624 1.00 59.44 261 GLU A N 1
ATOM 2152 C CA . GLU A 1 261 ? -19.309 7.541 29.243 1.00 59.44 261 GLU A CA 1
ATOM 2153 C C . GLU A 1 261 ? -18.940 7.962 30.671 1.00 59.44 261 GLU A C 1
ATOM 2155 O O . GLU A 1 261 ? -18.836 7.127 31.575 1.00 59.44 261 GLU A O 1
ATOM 2160 N N . ASN A 1 262 ? -18.748 9.263 30.877 1.00 68.44 262 ASN A N 1
ATOM 2161 C CA . ASN A 1 262 ? -18.423 9.821 32.177 1.00 68.44 262 ASN A CA 1
ATOM 2162 C C . ASN A 1 262 ? -19.589 9.668 33.168 1.00 68.44 262 ASN A C 1
ATOM 2164 O O . ASN A 1 262 ? -19.346 9.355 34.332 1.00 68.44 262 ASN A O 1
ATOM 2168 N N . GLU A 1 263 ? -20.839 9.814 32.724 1.00 69.56 263 GLU A N 1
ATOM 2169 C CA . GLU A 1 263 ? -22.025 9.568 33.556 1.00 69.56 263 GLU A CA 1
ATOM 2170 C C . GLU A 1 263 ? -22.069 8.122 34.073 1.00 69.56 263 GLU A C 1
ATOM 2172 O O . GLU A 1 263 ? -22.189 7.905 35.282 1.00 69.56 263 GLU A O 1
ATOM 2177 N N . ILE A 1 264 ? -21.856 7.136 33.194 1.00 66.19 264 ILE A N 1
ATOM 2178 C CA . ILE A 1 264 ? -21.814 5.713 33.576 1.00 66.19 264 ILE A CA 1
ATOM 2179 C C . ILE A 1 264 ? -20.672 5.437 34.563 1.00 66.19 264 ILE A C 1
ATOM 2181 O O . ILE A 1 264 ? -20.840 4.679 35.525 1.00 66.19 264 ILE A O 1
ATOM 2185 N N . TYR A 1 265 ? -19.498 6.035 34.339 1.00 70.69 265 TYR A N 1
ATOM 2186 C CA . TYR A 1 265 ? -18.349 5.872 35.231 1.00 70.69 265 TYR A CA 1
ATOM 2187 C C . TYR A 1 265 ? -18.637 6.411 36.640 1.00 70.69 265 TYR A C 1
ATOM 2189 O O . TYR A 1 265 ? -18.364 5.724 37.627 1.00 70.69 265 TYR A O 1
ATOM 2197 N N . ILE A 1 266 ? -19.231 7.604 36.737 1.00 77.38 266 ILE A N 1
ATOM 2198 C CA . ILE A 1 266 ? -19.601 8.247 38.007 1.00 77.38 266 ILE A CA 1
ATOM 2199 C C . ILE A 1 266 ? -20.585 7.375 38.802 1.00 77.38 266 ILE A C 1
ATOM 2201 O O . ILE A 1 266 ? -20.456 7.232 40.022 1.00 77.38 266 ILE A O 1
ATOM 2205 N N . GLU A 1 267 ? -21.561 6.770 38.126 1.00 73.00 267 GLU A N 1
ATOM 2206 C CA . GLU A 1 267 ? -22.541 5.891 38.767 1.00 73.00 267 GLU A CA 1
ATOM 2207 C C . GLU A 1 267 ? -21.905 4.600 39.285 1.00 73.00 267 GLU A C 1
ATOM 2209 O O . GLU A 1 267 ? -22.094 4.241 40.449 1.00 73.00 267 GLU A O 1
ATOM 2214 N N . ARG A 1 268 ? -21.086 3.928 38.467 1.00 72.19 268 ARG A N 1
ATOM 2215 C CA . ARG A 1 268 ? -20.402 2.685 38.862 1.00 72.19 268 ARG A CA 1
ATOM 2216 C C . ARG A 1 268 ? -19.434 2.894 40.019 1.00 72.19 268 ARG A C 1
ATOM 2218 O O . ARG A 1 268 ? -19.396 2.064 40.928 1.00 72.19 268 ARG A O 1
ATOM 2225 N N . LEU A 1 269 ? -18.676 3.991 39.991 1.00 77.88 269 LEU A N 1
ATOM 2226 C CA . LEU A 1 269 ? -17.769 4.353 41.076 1.00 77.88 269 LEU A CA 1
ATOM 2227 C C . LEU A 1 269 ? -18.544 4.572 42.378 1.00 77.88 269 LEU A C 1
ATOM 2229 O O . LEU A 1 269 ? -18.176 4.001 43.400 1.00 77.88 269 LEU A O 1
ATOM 2233 N N . GLY A 1 270 ? -19.657 5.310 42.334 1.00 76.69 270 GLY A N 1
ATOM 2234 C CA . GLY A 1 270 ? -20.506 5.509 43.511 1.00 76.69 270 GLY A CA 1
ATOM 2235 C C . GLY A 1 270 ? -21.096 4.209 44.060 1.00 76.69 270 GLY A C 1
ATOM 2236 O O . GLY A 1 270 ? -21.102 4.006 45.272 1.00 76.69 270 GLY A O 1
ATOM 2237 N N . ILE A 1 271 ? -21.519 3.288 43.187 1.00 76.25 271 ILE A N 1
ATOM 2238 C CA . ILE A 1 271 ? -22.019 1.968 43.599 1.00 76.25 271 ILE A CA 1
ATOM 2239 C C . ILE A 1 271 ? -20.928 1.166 44.318 1.00 76.25 271 ILE A C 1
ATOM 2241 O O . ILE A 1 271 ? -21.206 0.593 45.370 1.00 76.25 271 ILE A O 1
ATOM 2245 N N . GLN A 1 272 ? -19.695 1.123 43.806 1.00 74.69 272 GLN A N 1
ATOM 2246 C CA . GLN A 1 272 ? -18.629 0.382 44.494 1.00 74.69 272 GLN A CA 1
ATOM 2247 C C . GLN A 1 272 ? -18.213 1.040 45.809 1.00 74.69 272 GLN A C 1
ATOM 2249 O O . GLN A 1 272 ? -18.085 0.345 46.812 1.00 74.69 272 GLN A O 1
ATOM 2254 N N . LEU A 1 273 ? -18.106 2.369 45.844 1.00 77.62 273 LEU A N 1
ATOM 2255 C CA . LEU A 1 273 ? -17.811 3.093 47.082 1.00 77.62 273 LEU A CA 1
ATOM 2256 C C . LEU A 1 273 ? -18.897 2.856 48.143 1.00 77.62 273 LEU A C 1
ATOM 2258 O O . LEU A 1 273 ? -18.580 2.650 49.312 1.00 77.62 273 LEU A O 1
ATOM 2262 N N . SER A 1 274 ? -20.170 2.766 47.738 1.00 77.25 274 SER A N 1
ATOM 2263 C CA . SER A 1 274 ? -21.278 2.473 48.661 1.00 77.25 274 SER A CA 1
ATOM 2264 C C . SER A 1 274 ? -21.190 1.082 49.300 1.00 77.25 274 SER A C 1
ATOM 2266 O O . SER A 1 274 ? -21.631 0.891 50.429 1.00 77.25 274 SER A O 1
ATOM 2268 N N . ARG A 1 275 ? -20.562 0.110 48.622 1.00 77.19 275 ARG A N 1
ATOM 2269 C CA . ARG A 1 275 ? -20.307 -1.234 49.169 1.00 77.19 275 ARG A CA 1
ATOM 2270 C C . ARG A 1 275 ? -19.176 -1.251 50.201 1.00 77.19 275 ARG A C 1
ATOM 2272 O O . ARG A 1 275 ? -18.988 -2.265 50.866 1.00 77.19 275 ARG A O 1
ATOM 2279 N N . ARG A 1 276 ? -18.423 -0.153 50.330 1.00 70.44 276 ARG A N 1
ATOM 2280 C CA . ARG A 1 276 ? -17.235 -0.023 51.187 1.00 70.44 276 ARG A CA 1
ATOM 2281 C C . ARG A 1 276 ? -17.473 0.821 52.444 1.00 70.44 276 ARG A C 1
ATOM 2283 O O . ARG A 1 276 ? -16.513 1.188 53.106 1.00 70.44 276 ARG A O 1
ATOM 2290 N N . ASN A 1 277 ? -18.734 1.078 52.803 1.00 65.19 277 ASN A N 1
ATOM 2291 C CA . ASN A 1 277 ? -19.135 1.899 53.957 1.00 65.19 277 ASN A CA 1
ATOM 2292 C C . ASN A 1 277 ? -18.604 3.345 53.926 1.00 65.19 277 ASN A C 1
ATOM 2294 O O . ASN A 1 277 ? -18.594 4.013 54.960 1.00 65.19 277 ASN A O 1
ATOM 2298 N N . GLU A 1 278 ? -18.195 3.843 52.756 1.00 76.00 278 GLU A N 1
ATOM 2299 C CA . GLU A 1 278 ? -17.958 5.273 52.565 1.00 76.00 278 GLU A CA 1
ATOM 2300 C C . GLU A 1 278 ? -19.275 6.027 52.774 1.00 76.00 278 GLU A C 1
ATOM 2302 O O . GLU A 1 278 ? -20.359 5.542 52.423 1.00 76.00 278 GLU A O 1
ATOM 2307 N N . GLY A 1 279 ? -19.193 7.205 53.386 1.00 79.50 279 GLY A N 1
ATOM 2308 C CA . GLY A 1 279 ? -20.386 7.950 53.748 1.00 79.50 279 GLY A CA 1
ATOM 2309 C C . GLY A 1 279 ? -21.190 8.359 52.507 1.00 79.50 279 GLY A C 1
ATOM 2310 O O . GLY A 1 279 ? -20.663 8.808 51.486 1.00 79.50 279 GLY A O 1
ATOM 2311 N N . ILE A 1 280 ? -22.507 8.150 52.566 1.00 81.94 280 ILE A N 1
ATOM 2312 C CA . ILE A 1 280 ? -23.408 8.364 51.422 1.00 81.94 280 ILE A CA 1
ATOM 2313 C C . ILE A 1 280 ? -23.372 9.829 50.959 1.00 81.94 280 ILE A C 1
ATOM 2315 O O . ILE A 1 280 ? -23.469 10.098 49.761 1.00 81.94 280 ILE A O 1
ATOM 2319 N N . LEU A 1 281 ? -23.202 10.772 51.891 1.00 82.00 281 LEU A N 1
ATOM 2320 C CA . LEU A 1 281 ? -23.132 12.204 51.596 1.00 82.00 281 LEU A CA 1
ATOM 2321 C C . LEU A 1 281 ? -21.835 12.565 50.858 1.00 82.00 281 LEU A C 1
ATOM 2323 O O . LEU A 1 281 ? -21.842 13.382 49.939 1.00 82.00 281 LEU A O 1
ATOM 2327 N N . GLU A 1 282 ? -20.733 11.916 51.213 1.00 81.38 282 GLU A N 1
ATOM 2328 C CA . GLU A 1 282 ? -19.411 12.059 50.615 1.00 81.38 282 GLU A CA 1
ATOM 2329 C C . GLU A 1 282 ? -19.391 11.462 49.202 1.00 81.38 282 GLU A C 1
ATOM 2331 O O . GLU A 1 282 ? -18.908 12.096 48.260 1.00 81.38 282 GLU A O 1
ATOM 2336 N N . ILE A 1 283 ? -20.012 10.293 49.012 1.00 81.69 283 ILE A N 1
ATOM 2337 C CA . ILE A 1 283 ? -20.196 9.684 47.687 1.00 81.69 283 ILE A CA 1
ATOM 2338 C C . ILE A 1 283 ? -21.030 10.604 46.790 1.00 81.69 283 ILE A C 1
ATOM 2340 O O . ILE A 1 283 ? -20.623 10.896 45.665 1.00 81.69 283 ILE A O 1
ATOM 2344 N N . GLN A 1 284 ? -22.169 11.104 47.280 1.00 83.19 284 GLN A N 1
ATOM 2345 C CA . GLN A 1 284 ? -23.024 12.023 46.520 1.00 83.19 284 GLN A CA 1
ATOM 2346 C C . GLN A 1 284 ? -22.289 13.323 46.166 1.00 83.19 284 GLN A C 1
ATOM 2348 O O . GLN A 1 284 ? -22.397 13.802 45.036 1.00 83.19 284 GLN A O 1
ATOM 2353 N N . SER A 1 285 ? -21.489 13.858 47.092 1.00 85.44 285 SER A N 1
ATOM 2354 C CA . SER A 1 285 ? -20.649 15.041 46.878 1.00 85.44 285 SER A CA 1
ATOM 2355 C C . SER A 1 285 ? -19.584 14.808 45.799 1.00 85.44 285 SER A C 1
ATOM 2357 O O . SER A 1 285 ? -19.438 15.635 44.894 1.00 85.44 285 SER A O 1
ATOM 2359 N N . LEU A 1 286 ? -18.884 13.665 45.819 1.00 83.25 286 LEU A N 1
ATOM 2360 C CA . LEU A 1 286 ? -17.942 13.284 44.759 1.00 83.25 286 LEU A CA 1
ATOM 2361 C C . LEU A 1 286 ? -18.656 13.168 43.407 1.00 83.25 286 LEU A C 1
ATOM 2363 O O . LEU A 1 286 ? -18.214 13.767 42.426 1.00 83.25 286 LEU A O 1
ATOM 2367 N N . GLN A 1 287 ? -19.780 12.449 43.354 1.00 81.56 287 GLN A N 1
ATOM 2368 C CA . GLN A 1 287 ? -20.543 12.270 42.120 1.00 81.56 287 GLN A CA 1
ATOM 2369 C C . GLN A 1 287 ? -21.029 13.606 41.554 1.00 81.56 287 GLN A C 1
ATOM 2371 O O . GLN A 1 287 ? -20.952 13.821 40.347 1.00 81.56 287 GLN A O 1
ATOM 2376 N N . GLN A 1 288 ? -21.481 14.529 42.404 1.00 85.12 288 GLN A N 1
ATOM 2377 C CA . GLN A 1 288 ? -21.916 15.858 41.983 1.00 85.12 288 GLN A CA 1
ATOM 2378 C C . GLN A 1 288 ? -20.752 16.695 41.438 1.00 85.12 288 GLN A C 1
ATOM 2380 O O . GLN A 1 288 ? -20.893 17.336 40.397 1.00 85.12 288 GLN A O 1
ATOM 2385 N N . LYS A 1 289 ? -19.579 16.658 42.082 1.00 83.94 289 LYS A N 1
ATOM 2386 C CA . LYS A 1 289 ? -18.380 17.353 41.586 1.00 83.94 289 LYS A CA 1
ATOM 2387 C C . LYS A 1 289 ? -17.897 16.793 40.252 1.00 83.94 289 LYS A C 1
ATOM 2389 O O . LYS A 1 289 ? -17.570 17.569 39.362 1.00 83.94 289 LYS A O 1
ATOM 2394 N N . MET A 1 290 ? -17.907 15.472 40.085 1.00 82.12 290 MET A N 1
ATOM 2395 C CA . MET A 1 290 ? -17.579 14.840 38.806 1.00 82.12 290 MET A CA 1
ATOM 2396 C C . MET A 1 290 ? -18.624 15.170 37.731 1.00 82.12 290 MET A C 1
ATOM 2398 O O . MET A 1 290 ? -18.256 15.475 36.602 1.00 82.12 290 MET A O 1
ATOM 2402 N N . LYS A 1 291 ? -19.919 15.217 38.077 1.00 83.12 291 LYS A N 1
ATOM 2403 C CA . LYS A 1 291 ? -20.978 15.659 37.152 1.00 83.12 291 LYS A CA 1
ATOM 2404 C C . LYS A 1 291 ? -20.777 17.106 36.690 1.00 83.12 291 LYS A C 1
ATOM 2406 O O . LYS A 1 291 ? -20.948 17.400 35.514 1.00 83.12 291 LYS A O 1
ATOM 2411 N N . ASN A 1 292 ? -20.333 17.999 37.573 1.00 81.88 292 ASN A N 1
ATOM 2412 C CA . ASN A 1 292 ? -20.034 19.391 37.212 1.00 81.88 292 ASN A CA 1
ATOM 2413 C C . ASN A 1 292 ? -18.829 19.530 36.264 1.00 81.88 292 ASN A C 1
ATOM 2415 O O . ASN A 1 292 ? -18.699 20.538 35.573 1.00 81.88 292 ASN A O 1
ATOM 2419 N N . LEU A 1 293 ? -17.966 18.516 36.213 1.00 78.31 293 LEU A N 1
ATOM 2420 C CA . LEU A 1 293 ? -16.814 18.441 35.319 1.00 78.31 293 LEU A CA 1
ATOM 2421 C C . LEU A 1 293 ? -17.156 17.778 33.966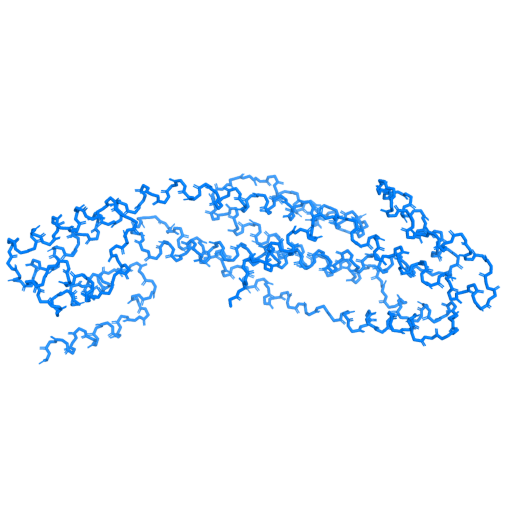 1.00 78.31 293 LEU A C 1
ATOM 2423 O O . LEU A 1 293 ? -16.298 17.731 33.090 1.00 78.31 293 LEU A O 1
ATOM 2427 N N . LEU A 1 294 ? -18.400 17.329 33.740 1.00 71.06 294 LEU A N 1
ATOM 2428 C CA . LEU A 1 294 ? -18.831 16.709 32.473 1.00 71.06 294 LEU A CA 1
ATOM 2429 C C . LEU A 1 294 ? -18.749 17.643 31.262 1.00 71.06 294 LEU A C 1
ATOM 2431 O O . LEU A 1 294 ? -18.562 17.173 30.147 1.00 71.06 294 LEU A O 1
ATOM 2435 N N . ASN A 1 295 ? -18.863 18.955 31.481 1.00 60.88 295 ASN A N 1
ATOM 2436 C CA . ASN A 1 295 ? -18.816 19.965 30.417 1.00 60.88 295 ASN A CA 1
ATOM 2437 C C . ASN A 1 295 ? -17.382 20.324 29.983 1.00 60.88 295 ASN A C 1
ATOM 2439 O O . ASN A 1 295 ? -17.182 21.284 29.241 1.00 60.88 295 ASN A O 1
ATOM 2443 N N . THR A 1 296 ? -16.379 19.606 30.487 1.00 61.59 296 THR A N 1
ATOM 2444 C CA . THR A 1 296 ? -14.967 19.779 30.129 1.00 61.59 296 THR A CA 1
ATOM 2445 C C . THR A 1 296 ? -14.491 18.573 29.315 1.00 61.59 296 THR A C 1
ATOM 2447 O O . THR A 1 296 ? -15.069 17.497 29.442 1.00 61.59 296 THR A O 1
ATOM 2450 N N . ASP A 1 297 ? -13.423 18.712 28.518 1.00 61.03 297 ASP A N 1
ATOM 2451 C CA . ASP A 1 297 ? -12.806 17.617 27.730 1.00 61.03 297 ASP A CA 1
ATOM 2452 C C . ASP A 1 297 ? -12.130 16.527 28.613 1.00 61.03 297 ASP A C 1
ATOM 2454 O O . ASP A 1 297 ? -11.166 15.874 28.210 1.00 61.03 297 ASP A O 1
ATOM 2458 N N . ILE A 1 298 ? -12.590 16.345 29.855 1.00 62.78 298 ILE A N 1
ATOM 2459 C CA . ILE A 1 298 ? -12.070 15.380 30.825 1.00 62.78 298 ILE A CA 1
ATOM 2460 C C . ILE A 1 298 ? -12.694 14.007 30.577 1.00 62.78 298 ILE A C 1
ATOM 2462 O O . ILE A 1 298 ? -13.898 13.863 30.380 1.00 62.78 298 ILE A O 1
ATOM 2466 N N . ILE A 1 299 ? -11.866 12.968 30.664 1.00 66.69 299 ILE A N 1
ATOM 2467 C CA . ILE A 1 299 ? -12.264 11.568 30.524 1.00 66.69 299 ILE A CA 1
ATOM 2468 C C . ILE A 1 299 ? -11.990 10.862 31.864 1.00 66.69 299 ILE A C 1
ATOM 2470 O O . ILE A 1 299 ? -10.848 10.523 32.165 1.00 66.69 299 ILE A O 1
ATOM 2474 N N . PHE A 1 300 ? -13.014 10.636 32.700 1.00 66.62 300 PHE A N 1
ATOM 2475 C CA . PHE A 1 300 ? -12.809 10.239 34.111 1.00 66.62 300 PHE A CA 1
ATOM 2476 C C . PHE A 1 300 ? -12.133 8.882 34.307 1.00 66.62 300 PHE A C 1
ATOM 2478 O O . PHE A 1 300 ? -11.434 8.669 35.295 1.00 66.62 300 PHE A O 1
ATOM 2485 N N . LYS A 1 301 ? -12.326 7.957 33.371 1.00 59.91 301 LYS A N 1
ATOM 2486 C CA . LYS A 1 301 ? -11.685 6.635 33.394 1.00 59.91 301 LYS A CA 1
ATOM 2487 C C . LYS A 1 301 ? -10.161 6.700 33.231 1.00 59.91 301 LYS A C 1
ATOM 2489 O O . LYS A 1 301 ? -9.480 5.811 33.746 1.00 59.91 301 LYS A O 1
ATOM 2494 N N . ASP A 1 302 ? -9.655 7.741 32.564 1.00 57.00 302 ASP A N 1
ATOM 2495 C CA . ASP A 1 302 ? -8.232 7.928 32.262 1.00 57.00 302 ASP A CA 1
ATOM 2496 C C . ASP A 1 302 ? -7.496 8.663 33.393 1.00 57.00 302 ASP A C 1
ATOM 2498 O O . ASP A 1 302 ? -6.268 8.703 33.396 1.00 57.00 302 ASP A O 1
ATOM 2502 N N . LEU A 1 303 ? -8.232 9.190 34.378 1.00 64.38 303 LEU A N 1
ATOM 2503 C CA . LEU A 1 303 ? -7.645 9.850 35.536 1.00 64.38 303 LEU A CA 1
ATOM 2504 C C . LEU A 1 303 ? -6.888 8.857 36.432 1.00 64.38 303 LEU A C 1
ATOM 2506 O O . LEU A 1 303 ? -7.330 7.727 36.682 1.00 64.38 303 LEU A O 1
ATOM 2510 N N . PHE A 1 304 ? -5.755 9.289 36.973 1.00 64.94 304 PHE A N 1
ATOM 2511 C CA . PHE A 1 304 ? -5.044 8.617 38.052 1.00 64.94 304 PHE A CA 1
ATOM 2512 C C . PHE A 1 304 ? -5.867 8.647 39.349 1.00 64.94 304 PHE A C 1
ATOM 2514 O O . PHE A 1 304 ? -6.717 9.513 39.556 1.00 64.94 304 PHE A O 1
ATOM 2521 N N . ASP A 1 305 ? -5.616 7.696 40.253 1.00 62.97 305 ASP A N 1
ATOM 2522 C CA . ASP A 1 305 ? -6.323 7.633 41.547 1.00 62.97 305 ASP A CA 1
ATOM 2523 C C . ASP A 1 305 ? -6.160 8.928 42.352 1.00 62.97 305 ASP A C 1
ATOM 2525 O O . ASP A 1 305 ? -7.078 9.364 43.037 1.00 62.97 305 ASP A O 1
ATOM 2529 N N . GLU A 1 306 ? -4.999 9.570 42.222 1.00 66.12 306 GLU A N 1
ATOM 2530 C CA . GLU A 1 306 ? -4.670 10.856 42.844 1.00 66.12 306 GLU A CA 1
ATOM 2531 C C . GLU A 1 306 ? -5.513 11.998 42.288 1.00 66.12 306 GLU A C 1
ATOM 2533 O O . GLU A 1 306 ? -5.951 12.866 43.040 1.00 66.12 306 GLU A O 1
ATOM 2538 N N . GLU A 1 307 ? -5.802 11.966 40.990 1.00 63.62 307 GLU A N 1
ATOM 2539 C CA . GLU A 1 307 ? -6.638 12.962 40.333 1.00 63.62 307 GLU A CA 1
ATOM 2540 C C . GLU A 1 307 ? -8.094 12.805 40.778 1.00 63.62 307 GLU A C 1
ATOM 2542 O O . GLU A 1 307 ? -8.720 13.797 41.134 1.00 63.62 307 GLU A O 1
ATOM 2547 N N . ILE A 1 308 ? -8.615 11.577 40.885 1.00 68.31 308 ILE A N 1
ATOM 2548 C CA . ILE A 1 308 ? -9.977 11.333 41.399 1.00 68.31 308 ILE A CA 1
ATOM 2549 C C . ILE A 1 308 ? -10.073 11.674 42.891 1.00 68.31 308 ILE A C 1
ATOM 2551 O O . ILE A 1 308 ? -11.028 12.323 43.317 1.00 68.31 308 ILE A O 1
ATOM 2555 N N . HIS A 1 309 ? -9.070 11.300 43.685 1.00 73.19 309 HIS A N 1
ATOM 2556 C CA . HIS A 1 309 ? -9.004 11.665 45.098 1.00 73.19 309 HIS A CA 1
ATOM 2557 C C . HIS A 1 309 ? -8.937 13.189 45.286 1.00 73.19 309 HIS A C 1
ATOM 2559 O O . HIS A 1 309 ? -9.559 13.723 46.199 1.00 73.19 309 HIS A O 1
ATOM 2565 N N . SER A 1 310 ? -8.274 13.921 44.385 1.00 74.19 310 SER A N 1
ATOM 2566 C CA . SER A 1 310 ? -8.241 15.389 44.432 1.00 74.19 310 SER A CA 1
ATOM 2567 C C . SER A 1 310 ? -9.606 16.044 44.173 1.00 74.19 310 SER A C 1
ATOM 2569 O O . SER A 1 310 ? -9.862 17.140 44.673 1.00 74.19 310 SER A O 1
ATOM 2571 N N . ILE A 1 311 ? -10.524 15.361 43.471 1.00 75.06 311 ILE A N 1
ATOM 2572 C CA . ILE A 1 311 ? -11.901 15.839 43.258 1.00 75.06 311 ILE A CA 1
ATOM 2573 C C . ILE A 1 311 ? -12.675 15.828 44.589 1.00 75.06 311 ILE A C 1
ATOM 2575 O O . ILE A 1 311 ? -13.452 16.749 44.880 1.00 75.06 311 ILE A O 1
ATOM 2579 N N . HIS A 1 312 ? -12.444 14.822 45.440 1.00 75.06 312 HIS A N 1
ATOM 2580 C CA . HIS A 1 312 ? -12.994 14.778 46.793 1.00 75.06 312 HIS A CA 1
ATOM 2581 C C . HIS A 1 312 ? -12.098 13.992 47.759 1.00 75.06 312 HIS A C 1
ATOM 2583 O O . HIS A 1 312 ? -12.222 12.778 47.900 1.00 75.06 312 HIS A O 1
ATOM 2589 N N . SER A 1 313 ? -11.248 14.714 48.492 1.00 77.69 313 SER A N 1
ATOM 2590 C CA . SER A 1 313 ? -10.227 14.138 49.380 1.00 77.69 313 SER A CA 1
ATOM 2591 C C . SER A 1 313 ? -10.773 13.442 50.631 1.00 77.69 313 SER A C 1
ATOM 2593 O O . SER A 1 313 ? -10.004 12.922 51.433 1.00 77.69 313 SER A O 1
ATOM 2595 N N . THR A 1 314 ? -12.089 13.477 50.838 1.00 78.31 314 THR A N 1
ATOM 2596 C CA . THR A 1 314 ? -12.763 12.885 51.999 1.00 78.31 314 THR A CA 1
ATOM 2597 C C . THR A 1 314 ? -12.942 11.377 51.839 1.00 78.31 314 THR A C 1
ATOM 2599 O O . THR A 1 314 ? -12.903 10.662 52.832 1.00 78.31 314 THR A O 1
ATOM 2602 N N . ILE A 1 315 ? -13.070 10.896 50.598 1.00 76.94 315 ILE A N 1
ATOM 2603 C CA . ILE A 1 315 ? -13.072 9.463 50.288 1.00 76.94 315 ILE A CA 1
ATOM 2604 C C . ILE A 1 315 ? -11.625 8.996 50.233 1.00 76.94 315 ILE A C 1
ATOM 2606 O O . ILE A 1 315 ? -10.791 9.622 49.566 1.00 76.94 315 ILE A O 1
ATOM 2610 N N . SER A 1 316 ? -11.316 7.900 50.922 1.00 79.88 316 SER A N 1
ATOM 2611 C CA . SER A 1 316 ? -9.936 7.431 50.993 1.00 79.88 316 SER A CA 1
ATOM 2612 C C . SER A 1 316 ? -9.410 7.056 49.598 1.00 79.88 316 SER A C 1
ATOM 2614 O O . SER A 1 316 ? -10.122 6.493 48.759 1.00 79.88 316 SER A O 1
ATOM 2616 N N . LYS A 1 317 ? -8.136 7.375 49.330 1.00 78.50 317 LYS A N 1
ATOM 2617 C CA . LYS A 1 317 ? -7.466 6.997 48.073 1.00 78.50 317 LYS A CA 1
ATOM 2618 C C . LYS A 1 317 ? -7.520 5.482 47.865 1.00 78.50 317 LYS A C 1
ATOM 2620 O O . LYS A 1 317 ? -7.744 5.025 46.753 1.00 78.50 317 LYS A O 1
ATOM 2625 N N . GLU A 1 318 ? -7.384 4.724 48.946 1.00 77.25 318 GLU A N 1
ATOM 2626 C CA . GLU A 1 318 ? -7.451 3.267 48.949 1.00 77.25 318 GLU A CA 1
ATOM 2627 C C . GLU A 1 318 ? -8.833 2.745 48.530 1.00 77.25 318 GLU A C 1
ATOM 2629 O O . GLU A 1 318 ? -8.923 1.885 47.653 1.00 77.25 318 GLU A O 1
ATOM 2634 N N . SER A 1 319 ? -9.918 3.334 49.048 1.00 75.06 319 SER A N 1
ATOM 2635 C CA . SER A 1 319 ? -11.293 3.027 48.628 1.00 75.06 319 SER A CA 1
ATOM 2636 C C . SER A 1 319 ? -11.517 3.310 47.143 1.00 75.06 319 SER A C 1
ATOM 2638 O O . SER A 1 319 ? -12.198 2.534 46.469 1.00 75.06 319 SER A O 1
ATOM 2640 N N . ILE A 1 320 ? -10.925 4.384 46.605 1.00 75.25 320 ILE A N 1
ATOM 2641 C CA . ILE A 1 320 ? -10.984 4.725 45.173 1.00 75.25 320 ILE A CA 1
ATOM 2642 C C . ILE A 1 320 ? -10.209 3.695 44.345 1.00 75.25 320 ILE A C 1
ATOM 2644 O O . ILE A 1 320 ? -10.779 3.113 43.419 1.00 75.25 320 ILE A O 1
ATOM 2648 N N . THR A 1 321 ? -8.947 3.427 44.691 1.00 73.62 321 THR A N 1
ATOM 2649 C CA . THR A 1 321 ? -8.097 2.439 44.008 1.00 73.62 321 THR A CA 1
ATOM 2650 C C . THR A 1 321 ? -8.773 1.070 43.985 1.00 73.62 321 THR A C 1
ATOM 2652 O O . THR A 1 321 ? -8.897 0.445 42.929 1.00 73.62 321 THR A O 1
ATOM 2655 N N . ARG A 1 322 ? -9.302 0.628 45.128 1.00 72.94 322 ARG A N 1
ATOM 2656 C CA . ARG A 1 322 ? -9.966 -0.666 45.276 1.00 72.94 322 ARG A CA 1
ATOM 2657 C C . ARG A 1 322 ? -11.270 -0.745 44.493 1.00 72.94 322 ARG A C 1
ATOM 2659 O O . ARG A 1 322 ? -11.449 -1.673 43.711 1.00 72.94 322 ARG A O 1
ATOM 2666 N N . SER A 1 323 ? -12.122 0.274 44.595 1.00 74.44 323 SER A N 1
ATOM 2667 C CA . SER A 1 323 ? -13.365 0.357 43.819 1.00 74.44 323 SER A CA 1
ATOM 2668 C C . SER A 1 323 ? -13.101 0.313 42.313 1.00 74.44 323 SER A C 1
ATOM 2670 O O . SER A 1 323 ? -13.824 -0.354 41.575 1.00 74.44 323 SER A O 1
ATOM 2672 N N . ARG A 1 324 ? -12.034 0.964 41.830 1.00 74.25 324 ARG A N 1
ATOM 2673 C CA . ARG A 1 324 ? -11.639 0.910 40.413 1.00 74.25 324 ARG A CA 1
ATOM 2674 C C . ARG A 1 324 ? -11.129 -0.468 39.996 1.00 74.25 324 ARG A C 1
ATOM 2676 O O . ARG A 1 324 ? -11.473 -0.921 38.905 1.00 74.25 324 ARG A O 1
ATOM 2683 N N . LEU A 1 325 ? -10.336 -1.140 40.831 1.00 68.88 325 LEU A N 1
ATOM 2684 C CA . LEU A 1 325 ? -9.883 -2.513 40.579 1.00 68.88 325 LEU A CA 1
ATOM 2685 C C . LEU A 1 325 ? -11.062 -3.501 40.552 1.00 68.88 325 LEU A C 1
ATOM 2687 O O . LEU A 1 325 ? -11.108 -4.369 39.685 1.00 68.88 325 LEU A O 1
ATOM 2691 N N . GLU A 1 326 ? -12.063 -3.323 41.414 1.00 69.31 326 GLU A N 1
ATOM 2692 C CA . GLU A 1 326 ? -13.280 -4.146 41.438 1.00 69.31 326 GLU A CA 1
ATOM 2693 C C . GLU A 1 326 ? -14.215 -3.880 40.255 1.00 69.31 326 GLU A C 1
ATOM 2695 O O . GLU A 1 326 ? -14.823 -4.817 39.731 1.00 69.31 326 GLU A O 1
ATOM 2700 N N . ILE A 1 327 ? -14.309 -2.630 39.785 1.00 69.25 327 ILE A N 1
ATOM 2701 C CA . ILE A 1 327 ? -14.982 -2.311 38.515 1.00 69.25 327 ILE A CA 1
ATOM 2702 C C . ILE A 1 327 ? -14.306 -3.071 37.369 1.00 69.25 327 ILE A C 1
ATOM 2704 O O . ILE A 1 327 ? -15.008 -3.634 36.535 1.00 69.25 327 ILE A O 1
ATOM 2708 N N . ARG A 1 328 ? -12.966 -3.142 37.354 1.00 65.00 328 ARG A N 1
ATOM 2709 C CA . ARG A 1 328 ? -12.196 -3.872 36.330 1.00 65.00 328 ARG A CA 1
ATOM 2710 C C . ARG A 1 328 ? -12.349 -5.392 36.437 1.00 65.00 328 ARG A C 1
ATOM 2712 O O . ARG A 1 328 ? -12.380 -6.061 35.407 1.00 65.00 328 ARG A O 1
ATOM 2719 N N . LEU A 1 329 ? -12.426 -5.944 37.650 1.00 64.19 329 LEU A N 1
ATOM 2720 C CA . LEU A 1 329 ? -12.513 -7.390 37.891 1.00 64.19 329 LEU A CA 1
ATOM 2721 C C . LEU A 1 329 ? -13.898 -7.965 37.544 1.00 64.19 329 LEU A C 1
ATOM 2723 O O . LEU A 1 329 ? -13.989 -9.057 36.980 1.00 64.19 329 LEU A O 1
ATOM 2727 N N . ASN A 1 330 ? -14.960 -7.208 37.837 1.00 56.38 330 ASN A N 1
ATOM 2728 C CA . ASN A 1 330 ? -16.346 -7.562 37.506 1.00 56.38 330 ASN A CA 1
ATOM 2729 C C . ASN A 1 330 ? -16.685 -7.359 36.017 1.00 56.38 330 ASN A C 1
ATOM 2731 O O . ASN A 1 330 ? -17.809 -7.633 35.598 1.00 56.38 330 ASN A O 1
ATOM 2735 N N . ASP A 1 331 ? -15.721 -6.899 35.218 1.00 53.72 331 ASP A N 1
ATOM 2736 C CA . ASP A 1 331 ? -15.864 -6.715 33.781 1.00 53.72 331 ASP A CA 1
ATOM 2737 C C . ASP A 1 331 ? -15.536 -8.029 33.049 1.00 53.72 331 ASP A C 1
ATOM 2739 O O . ASP A 1 331 ? -14.384 -8.347 32.738 1.00 53.72 331 ASP A O 1
ATOM 2743 N N . THR A 1 332 ? -16.556 -8.864 32.828 1.00 42.84 332 THR A N 1
ATOM 2744 C CA . THR A 1 332 ? -16.413 -10.195 32.209 1.00 42.84 332 THR A CA 1
ATOM 2745 C C . THR A 1 332 ? -16.110 -10.154 30.709 1.00 42.84 332 THR A C 1
ATOM 2747 O O . THR A 1 332 ? -15.823 -11.195 30.123 1.00 42.84 332 THR A O 1
ATOM 2750 N N . GLU A 1 333 ? -16.158 -8.976 30.082 1.00 39.81 333 GLU A N 1
ATOM 2751 C CA . GLU A 1 333 ? -16.064 -8.800 28.626 1.00 39.81 333 GLU A CA 1
ATOM 2752 C C . GLU A 1 333 ? -14.721 -8.194 28.158 1.00 39.81 333 GLU A C 1
ATOM 2754 O O . GLU A 1 333 ? -14.515 -7.984 26.961 1.00 39.81 333 GLU A O 1
ATOM 2759 N N . TYR A 1 334 ? -13.771 -7.952 29.073 1.00 41.56 334 TYR A N 1
ATOM 2760 C CA . TYR A 1 334 ? -12.493 -7.288 28.785 1.00 41.56 334 TYR A CA 1
ATOM 2761 C C . TYR A 1 334 ? -11.319 -8.292 28.641 1.00 41.56 334 TYR A C 1
ATOM 2763 O O . TYR A 1 334 ? -10.936 -8.931 29.624 1.00 41.56 334 TYR A O 1
ATOM 2771 N N . PRO A 1 335 ? -10.657 -8.416 27.468 1.00 38.75 335 PRO A N 1
ATOM 2772 C CA . PRO A 1 335 ? -9.550 -9.366 27.260 1.00 38.75 335 PRO A CA 1
ATOM 2773 C C . PRO A 1 335 ? -8.342 -9.136 28.182 1.00 38.75 335 PRO A C 1
ATOM 2775 O O . PRO A 1 335 ? -7.659 -10.082 28.564 1.00 38.75 335 PRO A O 1
ATOM 2778 N N . LEU A 1 336 ? -8.092 -7.883 28.576 1.00 38.81 336 LEU A N 1
ATOM 2779 C CA . LEU A 1 336 ? -7.011 -7.522 29.496 1.00 38.81 336 LEU A CA 1
ATOM 2780 C C . LEU A 1 336 ? -7.399 -7.743 30.970 1.00 38.81 336 LEU A C 1
ATOM 2782 O O . LEU A 1 336 ? -6.520 -8.039 31.766 1.00 38.81 336 LEU A O 1
ATOM 2786 N N . SER A 1 337 ? -8.683 -7.696 31.348 1.00 43.62 337 SER A N 1
ATOM 2787 C CA . SER A 1 337 ? -9.125 -8.067 32.710 1.00 43.62 337 SER A CA 1
ATOM 2788 C C . SER A 1 337 ? -9.071 -9.569 32.888 1.00 43.62 337 SER A C 1
ATOM 2790 O O . SER A 1 337 ? -8.867 -10.022 34.000 1.00 43.62 337 SER A O 1
ATOM 2792 N N . VAL A 1 338 ? -9.227 -10.338 31.807 1.00 47.00 338 VAL A N 1
ATOM 2793 C CA . VAL A 1 338 ? -8.980 -11.782 31.805 1.00 47.00 338 VAL A CA 1
ATOM 2794 C C . VAL A 1 338 ? -7.475 -12.068 31.880 1.00 47.00 338 VAL A C 1
ATOM 2796 O O . VAL A 1 338 ? -7.066 -12.881 32.699 1.00 47.00 338 VAL A O 1
ATOM 2799 N N . ALA A 1 339 ? -6.642 -11.364 31.101 1.00 45.16 339 ALA A N 1
ATOM 2800 C CA . ALA A 1 339 ? -5.185 -11.559 31.100 1.00 45.16 339 ALA A CA 1
ATOM 2801 C C . ALA A 1 339 ? -4.485 -11.099 32.395 1.00 45.16 339 ALA A C 1
ATOM 2803 O O . ALA A 1 339 ? -3.488 -11.690 32.796 1.00 45.16 339 ALA A O 1
ATOM 2804 N N . TYR A 1 340 ? -5.005 -10.060 33.053 1.00 49.00 340 TYR A N 1
ATOM 2805 C CA . TYR A 1 340 ? -4.499 -9.536 34.324 1.00 49.00 340 TYR A CA 1
ATOM 2806 C C . TYR A 1 340 ? -5.416 -9.875 35.501 1.00 49.00 340 TYR A C 1
ATOM 2808 O O . TYR A 1 340 ? -5.264 -9.278 36.564 1.00 49.00 340 TYR A O 1
ATOM 2816 N N . ARG A 1 341 ? -6.362 -10.816 35.345 1.00 60.84 341 ARG A N 1
ATOM 2817 C CA . ARG A 1 341 ? -7.297 -11.186 36.420 1.00 60.84 341 ARG A CA 1
ATOM 2818 C C . ARG A 1 341 ? -6.537 -11.589 37.667 1.00 60.84 341 ARG A C 1
ATOM 2820 O O . ARG A 1 341 ? -6.839 -11.086 38.742 1.00 60.84 341 ARG A O 1
ATOM 2827 N N . ASP A 1 342 ? -5.520 -12.421 37.490 1.00 55.91 342 ASP A N 1
ATOM 2828 C CA . ASP A 1 342 ? -4.688 -12.904 38.583 1.00 55.91 342 ASP A CA 1
ATOM 2829 C C . ASP A 1 342 ? -3.928 -11.744 39.228 1.00 55.91 342 ASP A C 1
ATOM 2831 O O . ASP A 1 342 ? -3.978 -11.590 40.437 1.00 55.91 342 ASP A O 1
ATOM 2835 N N . TYR A 1 343 ? -3.344 -10.836 38.437 1.00 56.72 343 TYR A N 1
ATOM 2836 C CA . TYR A 1 343 ? -2.660 -9.648 38.962 1.00 56.72 343 TYR A CA 1
ATOM 2837 C C . TYR A 1 343 ? -3.595 -8.703 39.734 1.00 56.72 343 TYR A C 1
ATOM 2839 O O . TYR A 1 343 ? -3.241 -8.229 40.809 1.00 56.72 343 TYR A O 1
ATOM 2847 N N . ILE A 1 344 ? -4.795 -8.435 39.210 1.00 58.06 344 ILE A N 1
ATOM 2848 C CA . ILE A 1 344 ? -5.805 -7.595 39.871 1.00 58.06 344 ILE A CA 1
ATOM 2849 C C . ILE A 1 344 ? -6.304 -8.281 41.146 1.00 58.06 344 ILE A C 1
ATOM 2851 O O . ILE A 1 344 ? -6.465 -7.616 42.163 1.00 58.06 344 ILE A O 1
ATOM 2855 N N . THR A 1 345 ? -6.505 -9.600 41.113 1.00 61.41 345 THR A N 1
ATOM 2856 C CA . THR A 1 345 ? -6.911 -10.392 42.283 1.00 61.41 345 THR A CA 1
ATOM 2857 C C . THR A 1 345 ? -5.831 -10.351 43.361 1.00 61.41 345 THR A C 1
ATOM 2859 O O . THR A 1 345 ? -6.142 -10.047 44.506 1.00 61.41 345 THR A O 1
ATOM 2862 N N . THR A 1 346 ? -4.561 -10.548 42.999 1.00 62.75 346 THR A N 1
ATOM 2863 C CA . THR A 1 346 ? -3.421 -10.445 43.921 1.00 62.75 346 THR A CA 1
ATOM 2864 C C . THR A 1 346 ? -3.270 -9.030 44.481 1.00 62.75 346 THR A C 1
ATOM 2866 O O . THR A 1 346 ? -3.038 -8.858 45.672 1.00 62.75 346 THR A O 1
ATOM 2869 N N . ALA A 1 347 ? -3.447 -7.992 43.659 1.00 62.00 347 ALA A N 1
ATOM 2870 C CA . ALA A 1 347 ? -3.418 -6.606 44.126 1.00 62.00 347 ALA A CA 1
ATOM 2871 C C . ALA A 1 347 ? -4.572 -6.294 45.094 1.00 62.00 347 ALA A C 1
ATOM 2873 O O . ALA A 1 347 ? -4.366 -5.583 46.069 1.00 62.00 347 ALA A O 1
ATOM 2874 N N . LEU A 1 348 ? -5.771 -6.837 44.853 1.00 60.81 348 LEU A N 1
ATOM 2875 C CA . LEU A 1 348 ? -6.905 -6.720 45.773 1.00 60.81 348 LEU A CA 1
ATOM 2876 C C . LEU A 1 348 ? -6.659 -7.471 47.089 1.00 60.81 348 LEU A C 1
ATOM 2878 O O . LEU A 1 348 ? -7.015 -6.943 48.137 1.00 60.81 348 LEU A O 1
ATOM 2882 N N . GLN A 1 349 ? -6.021 -8.644 47.041 1.00 65.06 349 GLN A N 1
ATOM 2883 C CA . GLN A 1 349 ? -5.610 -9.408 48.226 1.00 65.06 349 GLN A CA 1
ATOM 2884 C C . GLN A 1 349 ? -4.560 -8.655 49.054 1.00 65.06 349 GLN A C 1
ATOM 2886 O O . GLN A 1 349 ? -4.673 -8.590 50.268 1.00 65.06 349 GLN A O 1
ATOM 2891 N N . HIS A 1 350 ? -3.595 -7.993 48.413 1.00 63.91 350 HIS A N 1
ATOM 2892 C CA . HIS A 1 350 ? -2.623 -7.141 49.112 1.00 63.91 350 HIS A CA 1
ATOM 2893 C C . HIS A 1 350 ? -3.216 -5.870 49.728 1.00 63.91 350 HIS A C 1
ATOM 2895 O O . HIS A 1 350 ? -2.539 -5.216 50.510 1.00 63.91 350 HIS A O 1
ATOM 2901 N N . LEU A 1 351 ? -4.438 -5.495 49.349 1.00 58.53 351 LEU A N 1
ATOM 2902 C CA . LEU A 1 351 ? -5.192 -4.421 49.996 1.00 58.53 351 LEU A CA 1
ATOM 2903 C C . LEU A 1 351 ? -6.106 -4.969 51.115 1.00 58.53 351 LEU A C 1
ATOM 2905 O O . LEU A 1 351 ? -6.811 -4.195 51.755 1.00 58.53 351 LEU A O 1
ATOM 2909 N N . GLU A 1 352 ? -6.204 -6.293 51.294 1.00 57.47 352 GLU A N 1
ATOM 2910 C CA . GLU A 1 352 ? -6.954 -6.952 52.383 1.00 57.47 352 GLU A CA 1
ATOM 2911 C C . GLU A 1 352 ? -6.115 -7.209 53.634 1.00 57.47 352 GLU A C 1
ATOM 2913 O O . GLU A 1 352 ? -6.689 -7.218 54.725 1.00 57.47 352 GLU A O 1
ATOM 2918 N N . ASP A 1 353 ? -4.806 -7.392 53.453 1.00 38.78 353 ASP A N 1
ATOM 2919 C CA . ASP A 1 353 ? -3.784 -7.486 54.505 1.00 38.78 353 ASP A CA 1
ATOM 2920 C C . ASP A 1 353 ? -3.344 -6.095 54.991 1.00 38.78 353 ASP A C 1
ATOM 2922 O O . ASP A 1 353 ? -3.112 -5.946 56.218 1.00 38.78 353 ASP A O 1
#

Nearest PDB structures (foldseek):
  7unh-assembly1_A  TM=2.425E-01  e=8.413E+00  synthetic construct

Solvent-accessible surface area (backbone atoms only — not comparable to full-atom values): 19858 Å² total; per-residue (Å²): 135,86,55,70,66,62,54,51,53,49,56,62,64,70,66,53,93,51,54,38,59,52,55,40,28,46,49,46,17,57,51,23,52,35,30,39,77,67,69,40,67,88,32,61,84,37,53,57,41,54,54,55,67,77,46,87,73,48,67,67,62,52,51,53,50,40,54,52,50,18,60,75,62,71,45,64,51,51,58,52,50,32,49,48,39,42,50,52,52,48,49,55,50,47,55,50,50,47,50,51,50,48,50,50,32,52,53,45,23,60,58,36,76,75,55,93,60,101,54,92,37,68,24,56,46,21,49,54,31,46,51,53,41,55,48,50,49,67,74,58,69,67,74,76,83,53,58,68,58,49,51,50,54,54,44,54,68,68,70,47,90,68,57,56,63,66,72,58,46,69,80,50,73,79,60,50,67,65,60,60,46,54,51,49,54,55,53,48,52,50,50,48,48,42,49,48,32,48,34,63,57,74,64,58,83,69,53,66,63,57,54,50,54,49,51,50,64,73,47,45,87,81,47,53,66,68,58,52,43,53,59,53,49,51,51,52,52,51,51,51,51,54,52,54,53,53,60,59,57,45,69,71,52,50,70,65,51,47,40,57,53,41,52,56,49,44,51,54,50,42,55,42,37,56,77,68,73,50,55,69,69,58,44,50,50,39,41,52,53,53,57,70,46,48,90,44,101,64,60,69,88,78,51,52,61,68,57,56,24,67,73,38,72,82,52,53,58,65,54,51,49,50,35,52,53,50,57,44,64,73,37,89,85,42,74,64,36,64,74,38,36,66,59,54,49,52,54,53,50,67,71,71,112

Sequence (353 aa):
MVNKENLNKALIQIGKSTLPFEETLAFIGKAAHKFIQCGESQFIDFIHSEELIKEPFNEQKAQELIYQFDFAVGSPVARQLLSYLMLKEFNTYNQYIVNCIKYFLISNAKKGLNIINQLPSSTVKASRSLMLIEKIEKENNHSLFFEDLFIELVASITKQNHLKKEDLNAPLAFWDEDTIKNIFYSLINILEVSTHSFLYFIGTKDEKIRTKILAIKENFLEKNVTEIFHECYFILKLLQIMLKNQENFKKTFINESHQFENEIYIERLGIQLSRRNEGILEIQSLQQKMKNLLNTDIIFKDLFDEEIHSIHSTISKESITRSRLEIRLNDTEYPLSVAYRDYITTALQHLED

Foldseek 3Di:
DPDVVNVVVVVVVLPDPCVLLLVLLVVLLLLLVQVVLVVNPVSVVSVCSNVCVVPPNDVVVSVVSLVVSCVSLVHNLSVLSSLVSLLVSLLVLLVVLLVLLLVVLVVQLVVQLQDDDPPCTLNNLSVVLNVQLVVLCVVLVDDVPCPVLVVVLVCLSPVDSHDHSVSSCVSCVVRDQVVSLVNLLSSLVSVLSSVCSNCSSVVPPPCPLNVLSVVCNVCSVVDGSVVSSVSSVVSSVVSVVVSVVVVVVCVVVVLVVQLVSLLVVLVLLLVQLVVVPQDNVLSVQLSVLSNVCSNDPDRPLPDDLVRSCVSRVSRPSLSSVLSNLVVLCPPPPRPVCVVCVVVSVVVNVVSVD